Protein AF-X1N3Q1-F1 (afdb_monomer_lite)

Radius of gyration: 23.51 Å; chains: 1; bounding box: 47×59×56 Å

Organism: NCBI:txid412755

Structure (mmCIF, N/CA/C/O backbone):
data_AF-X1N3Q1-F1
#
_entry.id   AF-X1N3Q1-F1
#
loop_
_atom_site.group_PDB
_atom_site.id
_atom_site.type_symbol
_atom_site.label_atom_id
_atom_site.label_alt_id
_atom_site.label_comp_id
_atom_site.label_asym_id
_atom_site.label_entity_id
_atom_site.label_seq_id
_atom_site.pdbx_PDB_ins_code
_atom_site.Cartn_x
_atom_site.Cartn_y
_atom_site.Cartn_z
_atom_site.occupancy
_atom_site.B_iso_or_equiv
_atom_site.auth_seq_id
_atom_site.auth_comp_id
_atom_site.auth_asym_id
_atom_site.auth_atom_id
_atom_site.pdbx_PDB_model_num
ATOM 1 N N . ASN A 1 1 ? 21.536 14.719 -20.752 1.00 56.16 1 ASN A N 1
ATOM 2 C CA . ASN A 1 1 ? 21.925 14.310 -19.387 1.00 56.16 1 ASN A CA 1
ATOM 3 C C . ASN A 1 1 ? 20.699 13.907 -18.584 1.00 56.16 1 ASN A C 1
ATOM 5 O O . ASN A 1 1 ? 19.815 14.731 -18.388 1.00 56.16 1 ASN A O 1
ATOM 9 N N . GLN A 1 2 ? 20.616 12.649 -18.142 1.00 61.97 2 GLN A N 1
ATOM 10 C CA . GLN A 1 2 ? 19.483 12.160 -17.339 1.00 61.97 2 GLN A CA 1
ATOM 11 C C . GLN A 1 2 ? 19.379 12.886 -15.986 1.00 61.97 2 GLN A C 1
ATOM 13 O O . GLN A 1 2 ? 18.279 13.218 -15.555 1.00 61.97 2 GLN A O 1
ATOM 18 N N . GLN A 1 3 ? 20.515 13.242 -15.374 1.00 68.50 3 GLN A N 1
ATOM 19 C CA . GLN A 1 3 ? 20.549 14.015 -14.127 1.00 68.50 3 GLN A CA 1
ATOM 20 C C . GLN A 1 3 ? 19.950 15.421 -14.274 1.00 68.50 3 GLN A C 1
ATOM 22 O O . GLN A 1 3 ? 19.163 15.843 -13.434 1.00 68.50 3 GLN A O 1
ATOM 27 N N . SER A 1 4 ? 20.252 16.144 -15.359 1.00 74.44 4 SER A N 1
ATOM 28 C CA . SER A 1 4 ? 19.696 17.490 -15.563 1.00 74.44 4 SER A CA 1
ATOM 29 C C . SER A 1 4 ? 18.195 17.461 -15.858 1.00 74.44 4 SER A C 1
ATOM 31 O O . SER A 1 4 ? 17.466 18.354 -15.426 1.00 74.44 4 SER A O 1
ATOM 33 N N . LEU A 1 5 ? 17.714 16.413 -16.536 1.00 74.88 5 LEU A N 1
ATOM 34 C CA . LEU A 1 5 ? 16.284 16.184 -16.723 1.00 74.88 5 LEU A CA 1
ATOM 35 C C . LEU A 1 5 ? 15.592 15.872 -15.389 1.00 74.88 5 LEU A C 1
ATOM 37 O O . LEU A 1 5 ? 14.561 16.473 -15.105 1.00 74.88 5 LEU A O 1
ATOM 41 N N . ALA A 1 6 ? 16.176 15.006 -14.557 1.00 74.69 6 ALA A N 1
ATOM 42 C CA . ALA A 1 6 ? 15.649 14.699 -13.228 1.00 74.69 6 ALA A CA 1
ATOM 43 C C . ALA A 1 6 ? 15.549 15.960 -12.355 1.00 74.69 6 ALA A C 1
ATOM 45 O O . ALA A 1 6 ? 14.486 16.240 -11.811 1.00 74.69 6 ALA A O 1
ATOM 46 N N . VAL A 1 7 ? 16.604 16.783 -12.306 1.00 83.38 7 VAL A N 1
ATOM 47 C CA . VAL A 1 7 ? 16.596 18.057 -11.564 1.00 83.38 7 VAL A CA 1
ATOM 48 C C . VAL A 1 7 ? 15.485 18.989 -12.056 1.00 83.38 7 VAL A C 1
ATOM 50 O O . VAL A 1 7 ? 14.785 19.591 -11.241 1.00 83.38 7 VAL A O 1
ATOM 53 N N . LEU A 1 8 ? 15.297 19.112 -13.374 1.00 84.94 8 LEU A N 1
ATOM 54 C CA . LEU A 1 8 ? 14.246 19.960 -13.938 1.00 84.94 8 LEU A CA 1
ATOM 55 C C . LEU A 1 8 ? 12.845 19.463 -13.556 1.00 84.94 8 LEU A C 1
ATOM 57 O O . LEU A 1 8 ? 12.017 20.263 -13.123 1.00 84.94 8 LEU A O 1
ATOM 61 N N . LEU A 1 9 ? 12.582 18.161 -13.705 1.00 84.88 9 LEU A N 1
ATOM 62 C CA . LEU A 1 9 ? 11.283 17.572 -13.367 1.00 84.88 9 LEU A CA 1
ATOM 63 C C . LEU A 1 9 ? 10.980 17.741 -11.875 1.00 84.88 9 LEU A C 1
ATOM 65 O O . LEU A 1 9 ? 9.879 18.165 -11.530 1.00 84.88 9 LEU A O 1
ATOM 69 N N . THR A 1 10 ? 11.969 17.520 -11.007 1.00 85.69 10 THR A N 1
ATOM 70 C CA . THR A 1 10 ? 11.826 17.732 -9.562 1.00 85.69 10 THR A CA 1
ATOM 71 C C . THR A 1 10 ? 11.493 19.183 -9.233 1.00 85.69 10 THR A C 1
ATOM 73 O O . THR A 1 10 ? 10.581 19.421 -8.450 1.00 85.69 10 THR A O 1
ATOM 76 N N . LYS A 1 11 ? 12.164 20.165 -9.852 1.00 86.00 11 LYS A N 1
ATOM 77 C CA . LYS A 1 11 ? 11.864 21.593 -9.628 1.00 86.00 11 LYS A CA 1
ATOM 78 C C . LYS A 1 11 ? 10.433 21.958 -10.019 1.00 86.00 11 LYS A C 1
ATOM 80 O O . LYS A 1 11 ? 9.776 22.690 -9.288 1.00 86.00 11 LYS A O 1
ATOM 85 N N . VAL A 1 12 ? 9.946 21.439 -11.147 1.00 86.75 12 VAL A N 1
ATOM 86 C CA . VAL A 1 12 ? 8.564 21.673 -11.597 1.00 86.75 12 VAL A CA 1
ATOM 87 C C . VAL A 1 12 ? 7.573 21.032 -10.629 1.00 86.75 12 VAL A C 1
ATOM 89 O O . VAL A 1 12 ? 6.638 21.686 -10.175 1.00 86.75 12 VAL A O 1
ATOM 92 N N . MET A 1 13 ? 7.806 19.773 -10.257 1.00 89.12 13 MET A N 1
ATOM 93 C CA . MET A 1 13 ? 6.935 19.047 -9.335 1.00 89.12 13 MET A CA 1
ATOM 94 C C . MET A 1 13 ? 6.969 19.620 -7.916 1.00 89.12 13 MET A C 1
ATOM 96 O O . MET A 1 13 ? 5.971 19.521 -7.212 1.00 89.12 13 MET A O 1
ATOM 100 N N . PHE A 1 14 ? 8.055 20.272 -7.498 1.00 90.81 14 PHE A N 1
ATOM 101 C CA . PHE A 1 14 ? 8.153 20.905 -6.181 1.00 90.81 14 PHE A CA 1
ATOM 102 C C . PHE A 1 14 ? 7.038 21.930 -5.945 1.00 90.81 14 PHE A C 1
ATOM 104 O O . PHE A 1 14 ? 6.493 22.011 -4.849 1.00 90.81 14 PHE A O 1
ATOM 111 N N . PHE A 1 15 ? 6.618 22.648 -6.991 1.00 90.00 15 PHE A N 1
ATOM 112 C CA . PHE A 1 15 ? 5.504 23.594 -6.906 1.00 90.00 15 PHE A CA 1
ATOM 113 C C . PHE A 1 15 ? 4.174 22.920 -6.529 1.00 90.00 15 PHE A C 1
ATOM 115 O O . PHE A 1 15 ? 3.329 23.530 -5.877 1.00 90.00 15 PHE A O 1
ATOM 122 N N . SER A 1 16 ? 3.996 21.641 -6.878 1.00 92.06 16 SER A N 1
ATOM 123 C CA . SER A 1 16 ? 2.789 20.894 -6.511 1.00 92.06 16 SER A CA 1
ATOM 124 C C . SER A 1 16 ? 2.675 20.642 -5.001 1.00 92.06 16 SER A C 1
ATOM 126 O O . SER A 1 16 ? 1.557 20.518 -4.508 1.00 92.06 16 SER A O 1
ATOM 128 N N . LEU A 1 17 ? 3.787 20.640 -4.249 1.00 92.19 17 LEU A N 1
ATOM 129 C CA . LEU A 1 17 ? 3.782 20.383 -2.801 1.00 92.19 17 LEU A CA 1
ATOM 130 C C . LEU A 1 17 ? 2.937 21.403 -2.036 1.00 92.19 17 LEU A C 1
ATOM 132 O O . LEU A 1 17 ? 2.202 21.025 -1.131 1.00 92.19 17 LEU A O 1
ATOM 136 N N . LEU A 1 18 ? 2.987 22.678 -2.435 1.00 92.50 18 LEU A N 1
ATOM 137 C CA . LEU A 1 18 ? 2.181 23.737 -1.825 1.00 92.50 18 LEU A CA 1
ATOM 138 C C . LEU A 1 18 ? 0.682 23.408 -1.909 1.00 92.50 18 LEU A C 1
ATOM 140 O O . LEU A 1 18 ? -0.021 23.389 -0.901 1.00 92.50 18 LEU A O 1
ATOM 144 N N . PHE A 1 19 ? 0.198 23.109 -3.116 1.00 93.75 19 PHE A N 1
ATOM 145 C CA . PHE A 1 19 ? -1.212 22.804 -3.361 1.00 93.75 19 PHE A CA 1
ATOM 146 C C . PHE A 1 19 ? -1.628 21.453 -2.781 1.00 93.75 19 PHE A C 1
ATOM 148 O O . PHE A 1 19 ? -2.774 21.293 -2.363 1.00 93.75 19 PHE A O 1
ATOM 155 N N . MET A 1 20 ? -0.707 20.493 -2.713 1.00 92.75 20 MET A N 1
ATOM 156 C CA . MET A 1 20 ? -0.949 19.198 -2.085 1.00 92.75 20 MET A CA 1
ATOM 157 C C . MET A 1 20 ? -1.173 19.359 -0.578 1.00 92.75 20 MET A C 1
ATOM 159 O O . MET A 1 20 ? -2.151 18.831 -0.049 1.00 92.75 20 MET A O 1
ATOM 163 N N . SER A 1 21 ? -0.345 20.168 0.090 1.00 91.25 21 SER A N 1
ATOM 164 C CA . SER A 1 21 ? -0.519 20.517 1.504 1.00 91.25 21 SER A CA 1
ATOM 165 C C . SER A 1 21 ? -1.832 21.259 1.752 1.00 91.25 21 SER A C 1
ATOM 167 O O . SER A 1 21 ? -2.588 20.887 2.647 1.00 91.25 21 SER A O 1
ATOM 169 N N . LEU A 1 22 ? -2.161 22.255 0.922 1.00 92.12 22 LEU A N 1
ATOM 170 C CA . LEU A 1 22 ? -3.437 22.973 1.025 1.00 92.12 22 LEU A CA 1
ATOM 171 C C . LEU A 1 22 ? -4.640 22.038 0.837 1.00 92.12 22 LEU A C 1
ATOM 173 O O . LEU A 1 22 ? -5.606 22.099 1.596 1.00 92.12 22 LEU A O 1
ATOM 177 N N . THR A 1 23 ? -4.569 21.130 -0.136 1.00 93.69 23 THR A N 1
ATOM 178 C CA . THR A 1 23 ? -5.612 20.122 -0.371 1.00 93.69 23 THR A CA 1
ATOM 179 C C . THR A 1 23 ? -5.766 19.187 0.823 1.00 93.69 23 THR A C 1
ATOM 181 O O . THR A 1 23 ? -6.895 18.858 1.186 1.00 93.69 23 THR A O 1
ATOM 184 N N . ALA A 1 24 ? -4.663 18.773 1.454 1.00 91.06 24 ALA A N 1
ATOM 185 C CA . ALA A 1 24 ? -4.697 17.923 2.640 1.00 91.06 24 ALA A CA 1
ATOM 186 C C . ALA A 1 24 ? -5.400 18.619 3.815 1.00 91.06 24 ALA A C 1
ATOM 188 O O . ALA A 1 24 ? -6.263 18.011 4.446 1.00 91.06 24 ALA A O 1
ATOM 189 N N . VAL A 1 25 ? -5.112 19.905 4.050 1.00 90.69 25 VAL A N 1
ATOM 190 C CA . VAL A 1 25 ? -5.782 20.708 5.090 1.00 90.69 25 VAL A CA 1
ATOM 191 C C . VAL A 1 25 ? -7.281 20.834 4.810 1.00 90.69 25 VAL A C 1
ATOM 193 O O . VAL A 1 25 ? -8.099 20.552 5.685 1.00 90.69 25 VAL A O 1
ATOM 196 N N . VAL A 1 26 ? -7.666 21.190 3.580 1.00 91.75 26 VAL A N 1
ATOM 197 C CA . VAL A 1 26 ? -9.085 21.290 3.194 1.00 91.75 26 VAL A CA 1
ATOM 198 C C . VAL A 1 26 ? -9.793 19.939 3.315 1.00 91.75 26 VAL A C 1
ATOM 200 O O . VAL A 1 26 ? -10.929 19.871 3.780 1.00 91.75 26 VAL A O 1
ATOM 203 N N . SER A 1 27 ? -9.117 18.853 2.945 1.00 91.62 27 SER A N 1
ATOM 204 C CA . SER A 1 27 ? -9.649 17.496 3.077 1.00 91.62 27 SER A CA 1
ATOM 205 C C . SER A 1 27 ? -9.854 17.110 4.540 1.00 91.62 27 SER A C 1
ATOM 207 O O . SER A 1 27 ? -10.896 16.553 4.874 1.00 91.62 27 SER A O 1
ATOM 209 N N . ALA A 1 28 ? -8.905 17.438 5.420 1.00 88.38 28 ALA A N 1
ATOM 210 C CA . ALA A 1 28 ? -9.022 17.195 6.855 1.00 88.38 28 ALA A CA 1
ATOM 211 C C . ALA A 1 28 ? -10.198 17.972 7.468 1.00 88.38 28 ALA A C 1
ATOM 213 O O . ALA A 1 28 ? -10.993 17.392 8.207 1.00 88.38 28 ALA A O 1
ATOM 214 N N . LEU A 1 29 ? -10.372 19.243 7.088 1.00 89.56 29 LEU A N 1
ATOM 215 C CA . LEU A 1 29 ? -11.524 20.054 7.494 1.00 89.56 29 LEU A CA 1
ATOM 216 C C . LEU A 1 29 ? -12.847 19.438 7.024 1.00 89.56 29 LEU A C 1
ATOM 218 O O . LEU A 1 29 ? -13.775 19.285 7.810 1.00 89.56 29 LEU A O 1
ATOM 222 N N . LEU A 1 30 ? -12.940 19.042 5.754 1.00 88.88 30 LEU A N 1
ATOM 223 C CA . LEU A 1 30 ? -14.147 18.411 5.217 1.00 88.88 30 LEU A CA 1
ATOM 224 C C . LEU A 1 30 ? -14.456 17.072 5.886 1.00 88.88 30 LEU A C 1
ATOM 226 O O . LEU A 1 30 ? -15.622 16.800 6.162 1.00 88.88 30 LEU A O 1
ATOM 230 N N . ASN A 1 31 ? -13.436 16.272 6.190 1.00 90.31 31 ASN A N 1
ATOM 231 C CA . ASN A 1 31 ? -13.598 15.027 6.937 1.00 90.31 31 ASN A CA 1
ATOM 232 C C . ASN A 1 31 ? -14.107 15.285 8.363 1.00 90.31 31 ASN A C 1
ATOM 234 O O . ASN A 1 31 ? -14.938 14.521 8.845 1.00 90.31 31 ASN A O 1
ATOM 238 N N . SER A 1 32 ? -13.679 16.377 9.009 1.00 87.31 32 SER A N 1
ATOM 239 C CA . SER A 1 32 ? -14.217 16.800 10.311 1.00 87.31 32 SER A CA 1
ATOM 240 C C . SER A 1 32 ? -15.695 17.204 10.246 1.00 87.31 32 SER A C 1
ATOM 242 O O . SER A 1 32 ? -16.385 17.111 11.255 1.00 87.31 32 SER A O 1
ATOM 244 N N . TYR A 1 33 ? -16.184 17.637 9.081 1.00 87.69 33 TYR A N 1
ATOM 245 C CA . TYR A 1 33 ? -17.605 17.897 8.817 1.00 87.69 33 TYR A CA 1
ATOM 246 C C . TYR A 1 33 ? -18.341 16.678 8.234 1.00 87.69 33 TYR A C 1
ATOM 248 O O . TYR A 1 33 ? -19.367 16.844 7.573 1.00 87.69 33 TYR A O 1
ATOM 256 N N . GLU A 1 34 ? -17.788 15.471 8.389 1.00 86.00 34 GLU A N 1
ATOM 257 C CA . GLU A 1 34 ? -18.331 14.209 7.854 1.00 86.00 34 GLU A CA 1
ATOM 258 C C . GLU A 1 34 ? -18.549 14.208 6.325 1.00 86.00 34 GLU A C 1
ATOM 260 O O . GLU A 1 34 ? -19.300 13.414 5.756 1.00 86.00 34 GLU A O 1
ATOM 265 N N . SER A 1 35 ? -17.861 15.098 5.610 1.00 88.19 35 SER A N 1
ATOM 266 C CA . SER A 1 35 ? -17.960 15.257 4.162 1.00 88.19 35 SER A CA 1
ATOM 267 C C . SER A 1 35 ? -16.823 14.520 3.456 1.00 88.19 35 SER A C 1
ATOM 269 O O . SER A 1 35 ? -15.918 15.147 2.905 1.00 88.19 35 SER A O 1
ATOM 271 N N . PHE A 1 36 ? -16.902 13.191 3.409 1.00 88.38 36 PHE A N 1
ATOM 272 C CA . PHE A 1 36 ? -15.840 12.323 2.871 1.00 88.38 36 PHE A CA 1
ATOM 273 C C . PHE A 1 36 ? -15.802 12.228 1.335 1.00 88.38 36 PHE A C 1
ATOM 275 O O . PHE A 1 36 ? -14.757 11.945 0.746 1.00 88.38 36 PHE A O 1
ATOM 282 N N . VAL A 1 37 ? -16.935 12.477 0.664 1.00 92.81 37 VAL A N 1
ATOM 283 C CA . VAL A 1 37 ? -17.062 12.295 -0.795 1.00 92.81 37 VAL A CA 1
ATOM 284 C C . VAL A 1 37 ? -16.196 13.281 -1.595 1.00 92.81 37 VAL A C 1
ATOM 286 O O . VAL A 1 37 ? -15.456 12.821 -2.467 1.00 92.81 37 VAL A O 1
ATOM 289 N N . PRO A 1 38 ? -16.208 14.606 -1.329 1.00 92.38 38 PRO A N 1
ATOM 290 C CA . PRO A 1 38 ? -15.379 15.540 -2.092 1.00 92.38 38 PRO A CA 1
ATOM 291 C C . PRO A 1 38 ? -13.865 15.286 -1.969 1.00 92.38 38 PRO A C 1
ATOM 293 O O . PRO A 1 38 ? -13.209 15.257 -3.013 1.00 92.38 38 PRO A O 1
ATOM 296 N N . PRO A 1 39 ? -13.291 15.032 -0.770 1.00 90.56 39 PRO A N 1
ATOM 297 C CA . PRO A 1 39 ? -11.899 14.604 -0.635 1.00 90.56 39 PRO A CA 1
ATOM 298 C C . PRO A 1 39 ? -11.557 13.373 -1.476 1.00 90.56 39 PRO A C 1
ATOM 300 O O . PRO A 1 39 ? -10.584 13.409 -2.229 1.00 90.56 39 PRO A O 1
ATOM 303 N N . ALA A 1 40 ? -12.382 12.322 -1.426 1.00 89.38 40 ALA A N 1
ATOM 304 C CA . ALA A 1 40 ? -12.149 11.100 -2.195 1.00 89.38 40 ALA A CA 1
ATOM 305 C C . ALA A 1 40 ? -12.197 11.347 -3.715 1.00 89.38 40 ALA A C 1
ATOM 307 O O . ALA A 1 40 ? -11.339 10.871 -4.461 1.00 89.38 40 ALA A O 1
ATOM 308 N N . PHE A 1 41 ? -13.166 12.137 -4.186 1.00 94.12 41 PHE A N 1
ATOM 309 C CA . PHE A 1 41 ? -13.306 12.444 -5.612 1.00 94.12 41 PHE A CA 1
ATOM 310 C C . PHE A 1 41 ? -12.213 13.395 -6.124 1.00 94.12 41 PHE A C 1
ATOM 312 O O . 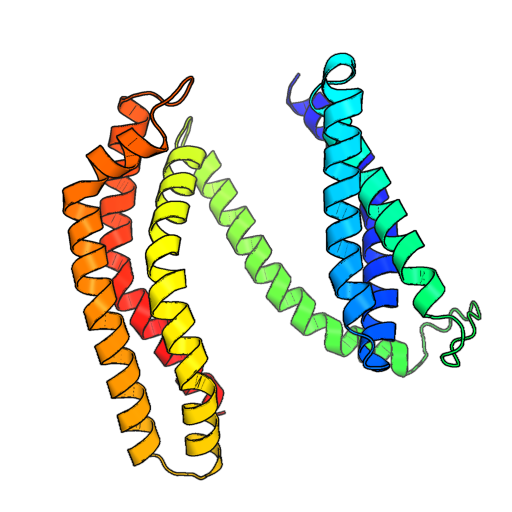PHE A 1 41 ? -11.834 13.337 -7.294 1.00 94.12 41 PHE A O 1
ATOM 319 N N . SER A 1 42 ? -11.638 14.225 -5.249 1.00 92.88 42 SER A N 1
ATOM 320 C CA . SER A 1 42 ? -10.523 15.111 -5.599 1.00 92.88 42 SER A CA 1
ATOM 321 C C . SER A 1 42 ? -9.318 14.325 -6.151 1.00 92.88 42 SER A C 1
ATOM 323 O O . SER A 1 42 ? -8.703 14.736 -7.137 1.00 92.88 42 SER A O 1
ATOM 325 N N . THR A 1 43 ? -9.032 13.135 -5.610 1.00 91.94 43 THR A N 1
ATOM 326 C CA . THR A 1 43 ? -7.968 12.250 -6.114 1.00 91.94 43 THR A CA 1
ATOM 327 C C . THR A 1 43 ? -8.264 11.740 -7.526 1.00 91.94 43 THR A C 1
ATOM 329 O O . THR A 1 43 ? -7.348 11.552 -8.328 1.00 91.94 43 THR A O 1
ATOM 332 N N . VAL A 1 44 ? -9.538 11.548 -7.876 1.00 95.44 44 VAL A N 1
ATOM 333 C CA . VAL A 1 44 ? -9.940 11.190 -9.244 1.00 95.44 44 VAL A CA 1
ATOM 334 C C . VAL A 1 44 ? -9.656 12.352 -10.193 1.00 95.44 44 VAL A C 1
ATOM 336 O O . VAL A 1 44 ? -9.036 12.142 -11.234 1.00 95.44 44 VAL A O 1
ATOM 339 N N . ILE A 1 45 ? -10.021 13.580 -9.807 1.00 95.06 45 ILE A N 1
ATOM 340 C CA . ILE A 1 45 ? -9.719 14.797 -10.579 1.00 95.06 45 ILE A CA 1
ATOM 341 C C . ILE A 1 45 ? -8.212 14.936 -10.820 1.00 95.06 45 ILE A C 1
ATOM 343 O O . ILE A 1 45 ? -7.798 15.184 -11.953 1.00 95.06 45 ILE A O 1
ATOM 347 N N . TRP A 1 46 ? -7.390 14.702 -9.792 1.00 96.56 46 TRP A N 1
ATOM 348 C CA . TRP A 1 46 ? -5.930 14.722 -9.908 1.00 96.56 46 TRP A CA 1
ATOM 349 C C . TRP A 1 46 ? -5.409 13.752 -10.978 1.00 96.56 46 TRP A C 1
ATOM 351 O O . TRP A 1 46 ? -4.636 14.143 -11.858 1.00 96.56 46 TRP A O 1
ATOM 361 N N . ASN A 1 47 ? -5.876 12.499 -10.944 1.00 96.31 47 ASN A N 1
ATOM 362 C CA . ASN A 1 47 ? -5.482 11.473 -11.911 1.00 96.31 47 ASN A CA 1
ATOM 363 C C . ASN A 1 47 ? -5.949 11.818 -13.330 1.00 96.31 47 ASN A C 1
ATOM 365 O O . ASN A 1 47 ? -5.155 11.769 -14.270 1.00 96.31 47 ASN A O 1
ATOM 369 N N . VAL A 1 48 ? -7.219 12.202 -13.488 1.00 97.06 48 VAL A N 1
ATOM 370 C CA . VAL A 1 48 ? -7.813 12.528 -14.793 1.00 97.06 48 VAL A CA 1
ATOM 371 C C . VAL A 1 48 ? -7.080 13.697 -15.443 1.00 97.06 48 VAL A C 1
ATOM 373 O O . VAL A 1 48 ? -6.672 13.593 -16.598 1.00 97.06 48 VAL A O 1
ATOM 376 N N . LEU A 1 49 ? -6.846 14.785 -14.706 1.00 96.38 49 LEU A N 1
ATOM 377 C CA . LEU A 1 49 ? -6.120 15.943 -15.227 1.00 96.38 49 LEU A CA 1
ATOM 378 C C . LEU A 1 49 ? -4.672 15.597 -15.588 1.00 96.38 49 LEU A C 1
ATOM 380 O O . LEU A 1 49 ? -4.203 15.993 -16.655 1.00 96.38 49 LEU A O 1
ATOM 384 N N . THR A 1 50 ? -3.985 14.809 -14.755 1.00 94.69 50 THR A N 1
ATOM 385 C CA . THR A 1 50 ? -2.614 14.361 -15.042 1.00 94.69 50 THR A CA 1
ATOM 386 C C . THR A 1 50 ? -2.554 13.552 -16.342 1.00 94.69 50 THR A C 1
ATOM 388 O O . THR A 1 50 ? -1.705 13.820 -17.197 1.00 94.69 50 THR A O 1
ATOM 391 N N . ILE A 1 51 ? -3.481 12.607 -16.532 1.00 94.62 51 ILE A N 1
ATOM 392 C CA . ILE A 1 51 ? -3.562 11.769 -17.738 1.00 94.62 51 ILE A CA 1
ATOM 393 C C . ILE A 1 51 ? -3.917 12.609 -18.970 1.00 94.62 51 ILE A C 1
ATOM 395 O O . ILE A 1 51 ? -3.281 12.457 -20.012 1.00 94.62 51 ILE A O 1
ATOM 399 N N . LEU A 1 52 ? -4.892 13.515 -18.865 1.00 95.75 52 LEU A N 1
ATOM 400 C CA . LEU A 1 52 ? -5.306 14.374 -19.977 1.00 95.75 52 LEU A CA 1
ATOM 401 C C . LEU A 1 52 ? -4.162 15.270 -20.459 1.00 95.75 52 LEU A C 1
ATOM 403 O O . LEU A 1 52 ? -3.897 15.338 -21.661 1.00 95.75 52 LEU A O 1
ATOM 407 N N . VAL A 1 53 ? -3.452 15.920 -19.533 1.00 94.50 53 VAL A N 1
ATOM 408 C CA . VAL A 1 53 ? -2.290 16.757 -19.867 1.00 94.50 53 VAL A CA 1
ATOM 409 C C . VAL A 1 53 ? -1.184 15.910 -20.489 1.00 94.50 53 VAL A C 1
ATOM 411 O O . VAL A 1 53 ? -0.604 16.309 -21.500 1.00 94.50 53 VAL A O 1
ATOM 414 N N . PHE A 1 54 ? -0.918 14.722 -19.944 1.00 92.44 54 PHE A N 1
ATOM 415 C CA . PHE A 1 54 ? 0.055 13.808 -20.528 1.00 92.44 54 PHE A CA 1
ATOM 416 C C . PHE A 1 54 ? -0.315 13.449 -21.972 1.00 92.44 54 PHE A C 1
ATOM 418 O O . PHE A 1 54 ? 0.468 13.718 -22.875 1.00 92.44 54 PHE A O 1
ATOM 425 N N . LEU A 1 55 ? -1.520 12.935 -22.232 1.00 93.12 55 LEU A N 1
ATOM 426 C CA . LEU A 1 55 ? -1.934 12.509 -23.577 1.00 93.12 55 LEU A CA 1
ATOM 427 C C . LEU A 1 55 ? -1.906 13.652 -24.601 1.00 93.12 55 LEU A C 1
ATOM 429 O O . LEU A 1 55 ? -1.478 13.454 -25.740 1.00 93.12 55 LEU A O 1
ATOM 433 N N . MET A 1 56 ? -2.317 14.853 -24.194 1.00 93.12 56 MET A N 1
ATOM 434 C CA . MET A 1 56 ? -2.376 16.023 -25.071 1.00 93.12 56 MET A CA 1
ATOM 435 C C . MET A 1 56 ? -0.986 16.559 -25.435 1.00 93.12 56 MET A C 1
ATOM 437 O O . MET A 1 56 ? -0.753 16.978 -26.569 1.00 93.12 56 MET A O 1
ATOM 441 N N . PHE A 1 57 ? -0.044 16.527 -24.488 1.00 91.56 57 PHE A N 1
ATOM 442 C CA . PHE A 1 57 ? 1.262 17.175 -24.632 1.00 91.56 57 PHE A CA 1
ATOM 443 C C . PHE A 1 57 ? 2.440 16.202 -24.774 1.00 91.56 57 PHE A C 1
ATOM 445 O O . PHE A 1 57 ? 3.562 16.650 -25.037 1.00 91.56 57 PHE A O 1
ATOM 452 N N . TYR A 1 58 ? 2.214 14.889 -24.673 1.00 89.62 58 TYR A N 1
ATOM 453 C CA . TYR A 1 58 ? 3.260 13.865 -24.754 1.00 89.62 58 TYR A CA 1
ATOM 454 C C . TYR A 1 58 ? 4.055 13.947 -26.058 1.00 89.62 58 TYR A C 1
ATOM 456 O O . TYR A 1 58 ? 5.283 13.959 -26.026 1.00 89.62 58 TYR A O 1
ATOM 464 N N . LYS A 1 59 ? 3.378 14.106 -27.204 1.00 85.19 59 LYS A N 1
ATOM 465 C CA . LYS A 1 59 ? 4.046 14.189 -28.517 1.00 85.19 59 LYS A CA 1
ATOM 466 C C . LYS A 1 59 ? 5.001 15.383 -28.640 1.00 85.19 59 LYS A C 1
ATOM 468 O O . LYS A 1 59 ? 5.957 15.312 -29.401 1.00 85.19 59 LYS A O 1
ATOM 473 N N . ARG A 1 60 ? 4.748 16.475 -27.907 1.00 86.62 60 ARG A N 1
ATOM 474 C CA . ARG A 1 60 ? 5.526 17.722 -27.996 1.00 86.62 60 ARG A CA 1
ATOM 475 C C . ARG A 1 60 ? 6.593 17.846 -26.911 1.00 86.62 60 ARG A C 1
ATOM 477 O O . ARG A 1 60 ? 7.662 18.388 -27.170 1.00 86.62 60 ARG A O 1
ATOM 484 N N . TYR A 1 61 ? 6.307 17.368 -25.702 1.00 82.38 61 TYR A N 1
ATOM 485 C CA . TYR A 1 61 ? 7.155 17.587 -24.525 1.00 82.38 61 TYR A CA 1
ATOM 486 C C . TYR A 1 61 ? 7.664 16.292 -23.873 1.00 82.38 61 TYR A C 1
ATOM 488 O O . TYR A 1 61 ? 8.415 16.356 -22.893 1.00 82.38 61 TYR A O 1
ATOM 496 N N . GLY A 1 62 ? 7.291 15.120 -24.396 1.00 87.44 62 GLY A N 1
ATOM 497 C CA . GLY A 1 62 ? 7.691 13.817 -23.866 1.00 87.44 62 GLY A CA 1
ATOM 498 C C . GLY A 1 62 ? 7.360 13.695 -22.382 1.00 87.44 62 GLY A C 1
ATOM 499 O O . GLY A 1 62 ? 6.295 14.113 -21.935 1.00 87.44 62 GLY A O 1
ATOM 500 N N . ILE A 1 63 ? 8.303 13.199 -21.582 1.00 84.38 63 ILE A N 1
ATOM 501 C CA . ILE A 1 63 ? 8.109 12.992 -20.139 1.00 84.38 63 ILE A CA 1
ATOM 502 C C . ILE A 1 63 ? 7.869 14.282 -19.336 1.00 84.38 63 ILE A C 1
ATOM 504 O O . ILE A 1 63 ? 7.284 14.235 -18.258 1.00 84.38 63 ILE A O 1
ATOM 508 N N . LYS A 1 64 ? 8.250 15.456 -19.862 1.00 88.38 64 LYS A N 1
ATOM 509 C CA . LYS A 1 64 ? 7.966 16.742 -19.198 1.00 88.38 64 LYS A CA 1
ATOM 510 C C . LYS A 1 64 ? 6.465 17.024 -19.124 1.00 88.38 64 LYS A C 1
ATOM 512 O O . LYS A 1 64 ? 6.025 17.667 -18.176 1.00 88.38 64 LYS A O 1
ATOM 517 N N . SER A 1 65 ? 5.683 16.510 -20.079 1.00 88.81 65 SER A N 1
ATOM 518 C CA . SER A 1 65 ? 4.217 16.613 -20.051 1.00 88.81 65 SER A CA 1
ATOM 519 C C . SER A 1 65 ? 3.617 15.962 -18.803 1.00 88.81 65 SER A C 1
ATOM 521 O O . SER A 1 65 ? 2.651 16.483 -18.259 1.00 88.81 65 SER A O 1
ATOM 523 N N . PHE A 1 66 ? 4.236 14.894 -18.290 1.00 90.00 66 PHE A N 1
ATOM 524 C CA . PHE A 1 66 ? 3.793 14.227 -17.070 1.00 90.00 66 PHE A CA 1
ATOM 525 C C . PHE A 1 66 ? 4.020 15.099 -15.830 1.00 90.00 66 PHE A C 1
ATOM 527 O O . PHE A 1 66 ? 3.103 15.288 -15.040 1.00 90.00 66 PHE A O 1
ATOM 534 N N . ALA A 1 67 ? 5.205 15.705 -15.688 1.00 90.69 67 ALA A N 1
ATOM 535 C CA . ALA A 1 67 ? 5.489 16.613 -14.571 1.00 90.69 67 ALA A CA 1
ATOM 536 C C . ALA A 1 67 ? 4.578 17.853 -14.576 1.00 90.69 67 ALA A C 1
ATOM 538 O O . ALA A 1 67 ? 4.106 18.273 -13.522 1.00 90.69 67 ALA A O 1
ATOM 539 N N . ILE A 1 68 ? 4.289 18.409 -15.757 1.00 91.88 68 ILE A N 1
ATOM 540 C CA . ILE A 1 68 ? 3.317 19.502 -15.909 1.00 91.88 68 ILE A CA 1
ATOM 541 C C . ILE A 1 68 ? 1.906 19.015 -15.547 1.00 91.88 68 ILE A C 1
ATOM 543 O O . ILE A 1 68 ? 1.176 19.715 -14.849 1.00 91.88 68 ILE A O 1
ATOM 547 N N . GLY A 1 69 ? 1.545 17.801 -1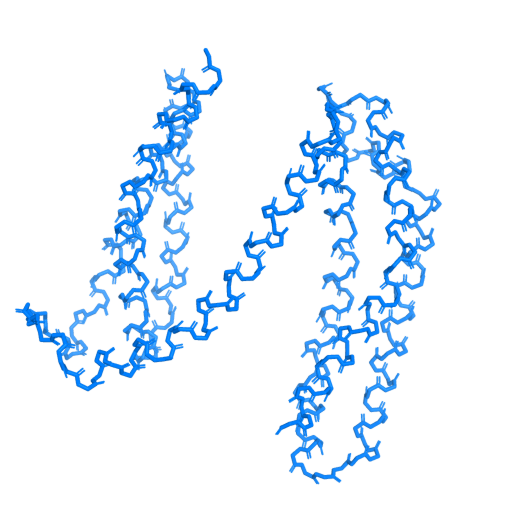5.973 1.00 94.12 69 GLY A N 1
ATOM 548 C CA . GLY A 1 69 ? 0.279 17.157 -15.636 1.00 94.12 69 GLY A CA 1
ATOM 549 C C . GLY A 1 69 ? 0.074 17.009 -14.136 1.00 94.12 69 GLY A C 1
ATOM 550 O O . GLY A 1 69 ? -1.001 17.344 -13.659 1.00 94.12 69 GLY A O 1
ATOM 551 N N . ILE A 1 70 ? 1.110 16.621 -13.388 1.00 94.62 70 ILE A N 1
ATOM 552 C CA . ILE A 1 70 ? 1.052 16.545 -11.921 1.00 94.62 70 ILE A CA 1
ATOM 553 C C . ILE A 1 70 ? 0.755 17.918 -11.318 1.00 94.62 70 ILE A C 1
ATOM 555 O O . ILE A 1 70 ? -0.131 18.033 -10.481 1.00 94.62 70 ILE A O 1
ATOM 559 N N . VAL A 1 71 ? 1.452 18.973 -11.752 1.00 95.06 71 VAL A N 1
ATOM 560 C CA . VAL A 1 71 ? 1.230 20.329 -11.221 1.00 95.06 71 VAL A CA 1
ATOM 561 C C . VAL A 1 71 ? -0.197 20.804 -11.500 1.00 95.06 71 VAL A C 1
ATOM 563 O O . VAL A 1 71 ? -0.887 21.246 -10.582 1.00 95.06 71 VAL A O 1
ATOM 566 N N . ILE A 1 72 ? -0.659 20.676 -12.746 1.00 95.69 72 ILE A N 1
ATOM 567 C CA . ILE A 1 72 ? -2.022 21.063 -13.141 1.00 95.69 72 ILE A CA 1
ATOM 568 C C . ILE A 1 72 ? -3.058 20.207 -12.409 1.00 95.69 72 ILE A C 1
ATOM 570 O O . ILE A 1 72 ? -4.059 20.736 -11.931 1.00 95.69 72 ILE A O 1
ATOM 574 N N . GLY A 1 73 ? -2.807 18.906 -12.284 1.00 96.19 73 GLY A N 1
ATOM 575 C CA . GLY A 1 73 ? -3.661 17.974 -11.564 1.00 96.19 73 GLY A CA 1
ATOM 576 C C . GLY A 1 73 ? -3.804 18.357 -10.100 1.00 96.19 73 GLY A C 1
ATOM 577 O O . GLY A 1 73 ? -4.924 18.394 -9.598 1.00 96.19 73 GLY A O 1
ATOM 578 N N . THR A 1 74 ? -2.709 18.704 -9.420 1.00 95.44 74 THR A N 1
ATOM 579 C CA . THR A 1 74 ? -2.742 19.097 -8.002 1.00 95.44 74 THR A CA 1
ATOM 580 C C . THR A 1 74 ? -3.442 20.439 -7.802 1.00 95.44 74 THR A C 1
ATOM 582 O O . THR A 1 74 ? -4.230 20.586 -6.869 1.00 95.44 74 THR A O 1
ATOM 585 N N . ILE A 1 75 ? -3.233 21.405 -8.700 1.00 96.31 75 ILE A N 1
ATOM 586 C CA . ILE A 1 75 ? -3.973 22.675 -8.670 1.00 96.31 75 ILE A CA 1
ATOM 587 C C . ILE A 1 75 ? -5.469 22.425 -8.903 1.00 96.31 75 ILE A C 1
ATOM 589 O O . ILE A 1 75 ? -6.305 22.935 -8.161 1.00 96.31 75 ILE A O 1
ATOM 593 N N . GLY A 1 76 ? -5.820 21.615 -9.903 1.00 95.56 76 GLY A N 1
ATOM 594 C CA . GLY A 1 76 ? -7.209 21.281 -10.210 1.00 95.56 76 GLY A CA 1
ATOM 595 C C . GLY A 1 76 ? -7.896 20.512 -9.082 1.00 95.56 76 GLY A C 1
ATOM 596 O O . GLY A 1 76 ? -9.048 20.798 -8.766 1.00 95.56 76 GLY A O 1
ATOM 597 N N . GLN A 1 77 ? -7.179 19.601 -8.422 1.00 96.25 77 GLN A N 1
ATOM 598 C CA . GLN A 1 77 ? -7.647 18.897 -7.229 1.00 96.25 77 GLN A CA 1
ATOM 599 C C . GLN A 1 77 ? -7.998 19.876 -6.101 1.00 96.25 77 GLN A C 1
ATOM 601 O O . GLN A 1 77 ? -9.088 19.790 -5.530 1.00 96.25 77 GLN A O 1
ATOM 606 N N . PHE A 1 78 ? -7.103 20.824 -5.810 1.00 95.38 78 PHE A N 1
ATOM 607 C CA . PHE A 1 78 ? -7.326 21.850 -4.793 1.00 95.38 78 PHE A CA 1
ATOM 608 C C . PHE A 1 78 ? -8.535 22.739 -5.128 1.00 95.38 78 PHE A C 1
ATOM 610 O O . PHE A 1 78 ? -9.411 22.967 -4.293 1.00 95.38 78 PHE A O 1
ATOM 617 N N . LEU A 1 79 ? -8.616 23.214 -6.372 1.00 95.12 79 LEU A N 1
ATOM 618 C CA . LEU A 1 79 ? -9.716 24.069 -6.822 1.00 95.12 79 LEU A CA 1
ATOM 619 C C . LEU A 1 79 ? -11.061 23.340 -6.832 1.00 95.12 79 LEU A C 1
ATOM 621 O O . LEU A 1 79 ? -12.087 23.962 -6.570 1.00 95.12 79 LEU A O 1
ATOM 625 N N . PHE A 1 80 ? -11.069 22.036 -7.108 1.00 95.38 80 PHE A N 1
ATOM 626 C CA . PHE A 1 80 ? -12.280 21.222 -7.079 1.00 95.38 80 PHE A CA 1
ATOM 627 C C . PHE A 1 80 ? -12.842 21.071 -5.663 1.00 95.38 80 PHE A C 1
ATOM 629 O O . PHE A 1 80 ? -14.056 21.120 -5.482 1.00 95.38 80 PHE A O 1
ATOM 636 N N . ILE A 1 81 ? -11.982 20.879 -4.660 1.00 93.88 81 ILE A N 1
ATOM 637 C CA . ILE A 1 81 ? -12.430 20.601 -3.291 1.00 93.88 81 ILE A CA 1
ATOM 638 C C . ILE A 1 81 ? -12.842 21.875 -2.529 1.00 93.88 81 ILE A C 1
ATOM 640 O O . ILE A 1 81 ? -13.713 21.828 -1.661 1.00 93.88 81 ILE A O 1
ATOM 644 N N . LEU A 1 82 ? -12.274 23.031 -2.888 1.00 91.62 82 LEU A N 1
ATOM 645 C CA . LEU A 1 82 ? -12.480 24.309 -2.199 1.00 91.62 82 LEU A CA 1
ATOM 646 C C . LEU A 1 82 ? -13.958 24.764 -2.084 1.00 91.62 82 LEU A C 1
ATOM 648 O O . LEU A 1 82 ? -14.357 25.199 -1.000 1.00 91.62 82 LEU A O 1
ATOM 652 N N . PRO A 1 83 ? -14.814 24.659 -3.123 1.00 90.75 83 PRO A N 1
ATOM 653 C CA . PRO A 1 83 ? -16.216 25.071 -3.048 1.00 90.75 83 PRO A CA 1
ATOM 654 C C . PRO A 1 83 ? -17.028 24.292 -2.013 1.00 90.75 83 PRO A C 1
ATOM 656 O O . PRO A 1 83 ? -17.988 24.838 -1.474 1.00 90.75 83 PRO A O 1
ATOM 659 N N . PHE A 1 84 ? -16.636 23.056 -1.692 1.00 89.44 84 PHE A N 1
ATOM 660 C CA . PHE A 1 84 ? -17.343 22.213 -0.725 1.00 89.44 84 PHE A CA 1
ATOM 661 C C . PHE A 1 84 ? -17.168 22.677 0.729 1.00 89.44 84 PHE A C 1
ATOM 663 O O . PHE A 1 84 ? -17.862 22.181 1.616 1.00 89.44 84 PHE A O 1
ATOM 670 N N . LEU A 1 85 ? -16.278 23.639 0.996 1.00 86.44 85 LEU A N 1
ATOM 671 C CA . LEU A 1 85 ? -16.203 24.313 2.296 1.00 86.44 85 LEU A CA 1
ATOM 672 C C . LEU A 1 85 ? -17.278 25.398 2.468 1.00 86.44 85 LEU A C 1
ATOM 674 O O . LEU A 1 85 ? -17.579 25.793 3.596 1.00 86.44 85 LEU A O 1
ATOM 678 N N . ARG A 1 86 ? -17.869 25.897 1.372 1.00 82.25 86 ARG A N 1
ATOM 679 C CA . ARG A 1 86 ? -18.875 26.965 1.441 1.00 82.25 86 ARG A CA 1
ATOM 680 C C . ARG A 1 86 ? -20.128 26.469 2.165 1.00 82.25 86 ARG A C 1
ATOM 682 O O . ARG A 1 86 ? -20.622 25.381 1.897 1.00 82.25 86 ARG A O 1
ATOM 689 N N . GLY A 1 87 ? -20.652 27.296 3.070 1.00 74.50 87 GLY A N 1
ATOM 690 C CA . GLY A 1 87 ? -21.886 27.011 3.812 1.00 74.50 87 GLY A CA 1
ATOM 691 C C . GLY A 1 87 ? -21.718 26.136 5.059 1.00 74.50 87 GLY A C 1
ATOM 692 O O . GLY A 1 87 ? -22.701 25.910 5.754 1.00 74.50 87 GLY A O 1
ATOM 693 N N . ARG A 1 88 ? -20.498 25.689 5.393 1.00 79.19 88 ARG A N 1
ATOM 694 C CA . ARG A 1 88 ? -20.217 24.841 6.572 1.00 79.19 88 ARG A CA 1
ATOM 695 C C . ARG A 1 88 ? -19.599 25.603 7.749 1.00 79.19 88 ARG A C 1
ATOM 697 O O . ARG A 1 88 ? -18.758 25.075 8.459 1.00 79.19 88 ARG A O 1
ATOM 704 N N . GLY A 1 89 ? -19.954 26.879 7.915 1.00 69.50 89 GLY A N 1
ATOM 705 C CA . GLY A 1 89 ? -19.452 27.728 9.009 1.00 69.50 89 GLY A CA 1
ATOM 706 C C . GLY A 1 89 ? -17.982 28.156 8.896 1.00 69.50 89 GLY A C 1
ATOM 707 O O . GLY A 1 89 ? -17.537 28.995 9.670 1.00 69.50 89 GLY A O 1
ATOM 708 N N . PHE A 1 90 ? -17.239 27.649 7.908 1.00 68.44 90 PHE A N 1
ATOM 709 C CA . PHE A 1 90 ? -15.853 28.033 7.658 1.00 68.44 90 PHE A CA 1
ATOM 710 C C . PHE A 1 90 ? -15.763 29.469 7.117 1.00 68.44 90 PHE A C 1
ATOM 712 O O . PHE A 1 90 ? -16.214 29.756 6.003 1.00 68.44 90 PHE A O 1
ATOM 719 N N . ARG A 1 91 ? -15.154 30.365 7.898 1.00 67.81 91 ARG A N 1
ATOM 720 C CA . ARG A 1 91 ? -14.696 31.685 7.450 1.00 67.81 91 ARG A CA 1
ATOM 721 C C . ARG A 1 91 ? -13.175 31.674 7.459 1.00 67.81 91 ARG A C 1
ATOM 723 O O . ARG A 1 91 ? -12.567 31.395 8.483 1.00 67.81 91 ARG A O 1
ATOM 730 N N . TYR A 1 92 ? -12.578 31.923 6.299 1.00 66.94 92 TYR A N 1
ATOM 731 C CA . TYR A 1 92 ? -11.133 32.046 6.193 1.00 66.94 92 TYR A CA 1
ATOM 732 C C . TYR A 1 92 ? -10.720 33.420 6.718 1.00 66.94 92 TYR A C 1
ATOM 734 O O . TYR A 1 92 ? -10.937 34.426 6.043 1.00 66.94 92 TYR A O 1
ATOM 742 N N . GLU A 1 93 ? -10.136 33.446 7.910 1.00 72.81 93 GLU A N 1
ATOM 743 C CA . GLU A 1 93 ? -9.425 34.604 8.442 1.00 72.81 93 GLU A CA 1
ATOM 744 C C . GLU A 1 93 ? -7.944 34.239 8.549 1.00 72.81 93 GLU A C 1
ATOM 746 O O . GLU A 1 93 ? -7.577 33.180 9.059 1.00 72.81 93 GLU A O 1
ATOM 751 N N . LEU A 1 94 ? -7.091 35.091 7.978 1.00 69.94 94 LEU A N 1
ATOM 752 C CA . LEU A 1 94 ? -5.641 34.967 8.078 1.00 69.94 94 LEU A CA 1
ATOM 753 C C . LEU A 1 94 ? -5.223 35.408 9.479 1.00 69.94 94 LEU A C 1
ATOM 755 O O . LEU A 1 94 ? -4.849 36.562 9.676 1.00 69.94 94 LEU A O 1
ATOM 759 N N . ASP A 1 95 ? -5.298 34.486 10.431 1.00 74.06 95 ASP A N 1
ATOM 760 C CA . ASP A 1 95 ? -4.726 34.661 11.759 1.00 74.06 95 ASP A CA 1
ATOM 761 C C . ASP A 1 95 ? -3.489 33.766 11.903 1.00 74.06 95 ASP A C 1
ATOM 763 O O . ASP A 1 95 ? -3.558 32.542 11.769 1.00 74.06 95 ASP A O 1
ATOM 767 N N . MET A 1 96 ? -2.328 34.391 12.094 1.00 72.69 96 MET A N 1
ATOM 768 C CA . MET A 1 96 ? -1.033 33.716 12.222 1.00 72.69 96 MET A CA 1
ATOM 769 C C . MET A 1 96 ? -0.591 33.689 13.687 1.00 72.69 96 MET A C 1
ATOM 771 O O . MET A 1 96 ? 0.502 34.147 14.022 1.00 72.69 96 MET A O 1
ATOM 775 N N . ASP A 1 97 ? -1.429 33.135 14.562 1.00 79.06 97 ASP A N 1
ATOM 776 C CA . ASP A 1 97 ? -1.063 32.889 15.955 1.00 79.06 97 ASP A CA 1
ATOM 777 C C . ASP A 1 97 ? -0.448 31.492 16.136 1.00 79.06 97 ASP A C 1
ATOM 779 O O . ASP A 1 97 ? -1.124 30.484 16.349 1.00 79.06 97 ASP A O 1
ATOM 783 N N . ILE A 1 98 ? 0.882 31.436 16.065 1.00 75.12 98 ILE A N 1
ATOM 784 C CA . ILE A 1 98 ? 1.672 30.207 16.254 1.00 75.12 98 ILE A CA 1
ATOM 785 C C . ILE A 1 98 ? 1.583 29.702 17.710 1.00 75.12 98 ILE A C 1
ATOM 787 O O . ILE A 1 98 ? 1.852 28.529 17.976 1.00 75.12 98 ILE A O 1
ATOM 791 N N . ASN A 1 99 ? 1.196 30.558 18.664 1.00 79.06 99 ASN A N 1
ATOM 792 C CA . ASN A 1 99 ? 1.079 30.186 20.074 1.00 79.06 99 ASN A CA 1
ATOM 793 C C . ASN A 1 99 ? -0.281 29.590 20.444 1.00 79.06 99 ASN A C 1
ATOM 795 O O . ASN A 1 99 ? -0.419 29.107 21.576 1.00 79.06 99 ASN A O 1
ATOM 799 N N . ASN A 1 100 ? -1.233 29.581 19.510 1.00 85.06 100 ASN A N 1
ATOM 800 C CA . ASN A 1 100 ? -2.556 29.004 19.688 1.00 85.06 100 ASN A CA 1
ATOM 801 C C . ASN A 1 100 ? -2.464 27.532 20.135 1.00 85.06 100 ASN A C 1
ATOM 803 O O . ASN A 1 100 ? -1.710 26.735 19.567 1.00 85.06 100 ASN A O 1
ATOM 807 N N . GLU A 1 101 ? -3.239 27.164 21.157 1.00 85.19 101 GLU A N 1
ATOM 808 C CA . GLU A 1 101 ? -3.261 25.803 21.712 1.00 85.19 101 GLU A CA 1
ATOM 809 C C . GLU A 1 101 ? -3.613 24.752 20.651 1.00 85.19 101 GLU A C 1
ATOM 811 O O . GLU A 1 101 ? -2.954 23.717 20.579 1.00 85.19 101 GLU A O 1
ATOM 816 N N . GLY A 1 102 ? -4.532 25.058 19.730 1.00 82.44 102 GLY A N 1
ATOM 817 C CA . GLY A 1 102 ? -4.893 24.154 18.637 1.00 82.44 102 GLY A CA 1
ATOM 818 C C . GLY A 1 102 ? -3.745 23.891 17.655 1.00 82.44 102 GLY A C 1
ATOM 819 O O . GLY A 1 102 ? -3.593 22.771 17.169 1.00 82.44 102 GLY A O 1
ATOM 820 N N . VAL A 1 103 ? -2.885 24.884 17.390 1.00 84.56 103 VAL A N 1
ATOM 821 C CA . VAL A 1 103 ? -1.681 24.690 16.555 1.00 84.56 103 VAL A CA 1
ATOM 822 C C . VAL A 1 103 ? -0.686 23.779 17.271 1.00 84.56 103 VAL A C 1
ATOM 824 O O . VAL A 1 103 ? -0.110 22.884 16.644 1.00 84.56 103 VAL A O 1
ATOM 827 N N . LYS A 1 104 ? -0.515 23.962 18.587 1.00 85.94 104 LYS A N 1
ATOM 828 C CA . LYS A 1 104 ? 0.356 23.114 19.413 1.00 85.94 104 LYS A CA 1
ATOM 829 C C . LYS A 1 104 ? -0.138 21.673 19.453 1.00 85.94 104 LYS A C 1
ATOM 831 O O . LYS A 1 104 ? 0.671 20.772 19.245 1.00 85.94 104 LYS A O 1
ATOM 836 N N . ASP A 1 105 ? -1.437 21.456 19.631 1.00 85.75 105 ASP A N 1
ATOM 837 C CA . ASP A 1 105 ? -2.035 20.119 19.638 1.00 85.75 105 ASP A CA 1
ATOM 838 C C . ASP A 1 105 ? -1.850 19.414 18.292 1.00 85.75 105 ASP A C 1
ATOM 840 O O . ASP A 1 105 ? -1.409 18.261 18.239 1.00 85.75 105 ASP A O 1
ATOM 844 N N . VAL A 1 106 ? -2.097 20.121 17.182 1.00 86.25 106 VAL A N 1
ATOM 845 C CA . VAL A 1 106 ? -1.865 19.583 15.834 1.00 86.25 106 VAL A CA 1
ATOM 846 C C . VAL A 1 106 ? -0.391 19.237 15.629 1.00 86.25 106 VAL A C 1
ATOM 848 O O . VAL A 1 106 ? -0.098 18.170 15.089 1.00 86.25 106 VAL A O 1
ATOM 851 N N . MET A 1 107 ? 0.549 20.080 16.067 1.00 85.75 107 MET A N 1
ATOM 852 C CA . MET A 1 107 ? 1.983 19.781 15.965 1.00 85.75 107 MET A CA 1
ATOM 853 C C . MET A 1 107 ? 2.389 18.576 16.822 1.00 85.75 107 MET A C 1
ATOM 855 O O . MET A 1 107 ? 3.109 17.699 16.333 1.00 85.75 107 MET A O 1
ATOM 859 N N . LEU A 1 108 ? 1.902 18.502 18.063 1.00 90.12 108 LEU A N 1
ATOM 860 C CA . LEU A 1 108 ? 2.191 17.412 18.996 1.00 90.12 108 LEU A CA 1
ATOM 861 C C . LEU A 1 108 ? 1.695 16.067 18.450 1.00 90.12 108 LEU A C 1
ATOM 863 O O . LEU A 1 108 ? 2.418 15.075 18.516 1.00 90.12 108 LEU A O 1
ATOM 867 N N . LEU A 1 109 ? 0.494 16.041 17.862 1.00 85.12 109 LEU A N 1
ATOM 868 C CA . LEU A 1 109 ? -0.090 14.852 17.234 1.00 85.12 109 LEU A CA 1
ATOM 869 C C . LEU A 1 109 ? 0.552 14.522 15.882 1.00 85.12 109 LEU A C 1
ATOM 871 O O . LEU A 1 109 ? 0.693 13.349 15.531 1.00 85.12 109 LEU A O 1
ATOM 875 N N . SER A 1 110 ? 0.980 15.533 15.125 1.00 88.00 110 SER A N 1
ATOM 876 C CA . SER A 1 110 ? 1.648 15.329 13.836 1.00 88.00 110 SER A CA 1
ATOM 877 C C . SER A 1 110 ? 3.032 14.712 14.005 1.00 88.00 110 SER A C 1
ATOM 879 O O . SER A 1 110 ? 3.437 13.910 13.168 1.00 88.00 110 SER A O 1
ATOM 881 N N . PHE A 1 111 ? 3.754 15.029 15.083 1.00 89.19 111 PHE A N 1
ATOM 882 C CA . PHE A 1 111 ? 5.104 14.517 15.328 1.00 89.19 111 PHE A CA 1
ATOM 883 C C . PHE A 1 111 ? 5.217 12.975 15.289 1.00 89.19 111 PHE A C 1
ATOM 885 O O . PHE A 1 111 ? 5.999 12.468 14.477 1.00 89.19 111 PHE A O 1
ATOM 892 N N . PRO A 1 112 ? 4.440 12.188 16.065 1.00 86.19 112 PRO A N 1
ATOM 893 C CA . PRO A 1 112 ? 4.497 10.727 15.998 1.00 86.19 112 PRO A CA 1
ATOM 894 C C . PRO A 1 112 ? 4.037 10.176 14.640 1.00 86.19 112 PRO A C 1
ATOM 896 O O . PRO A 1 112 ? 4.591 9.182 14.166 1.00 86.19 112 PRO A O 1
ATOM 899 N N . VAL A 1 113 ? 3.075 10.827 13.976 1.00 84.19 113 VAL A N 1
ATOM 900 C CA . VAL A 1 113 ? 2.613 10.427 12.635 1.00 84.19 113 VAL A CA 1
ATOM 901 C C . VAL A 1 113 ? 3.721 10.628 11.600 1.00 84.19 113 VAL A C 1
ATOM 903 O O . VAL A 1 113 ? 4.002 9.723 10.816 1.00 84.19 113 VAL A O 1
ATOM 906 N N . ILE A 1 114 ? 4.402 11.775 11.630 1.00 88.31 114 ILE A N 1
ATOM 907 C CA . ILE A 1 114 ? 5.526 12.092 10.743 1.00 88.31 114 ILE A CA 1
ATOM 908 C C . ILE A 1 114 ? 6.696 11.142 10.997 1.00 88.31 114 ILE A C 1
ATOM 910 O O . ILE A 1 114 ? 7.287 10.663 10.034 1.00 88.31 114 ILE A O 1
ATOM 914 N N . LEU A 1 115 ? 7.018 10.820 12.254 1.00 87.56 115 LEU A N 1
ATOM 915 C CA . LEU A 1 115 ? 8.058 9.833 12.569 1.00 87.56 115 LEU A CA 1
ATOM 916 C C . LEU A 1 115 ? 7.711 8.442 12.029 1.00 87.56 115 LEU A C 1
ATOM 918 O O . LEU A 1 115 ? 8.563 7.781 11.433 1.00 87.56 115 LEU A O 1
ATOM 922 N N . SER A 1 116 ? 6.456 8.016 12.191 1.00 80.56 116 SER A N 1
ATOM 923 C CA . SER A 1 116 ? 5.967 6.743 11.660 1.00 80.56 116 SER A CA 1
ATOM 924 C C . SER A 1 116 ? 6.085 6.691 10.131 1.00 80.56 116 SER A C 1
ATOM 926 O O . SER A 1 116 ? 6.733 5.793 9.588 1.00 80.56 116 SER A O 1
ATOM 928 N N . LEU A 1 117 ? 5.568 7.702 9.426 1.00 81.50 117 LEU A N 1
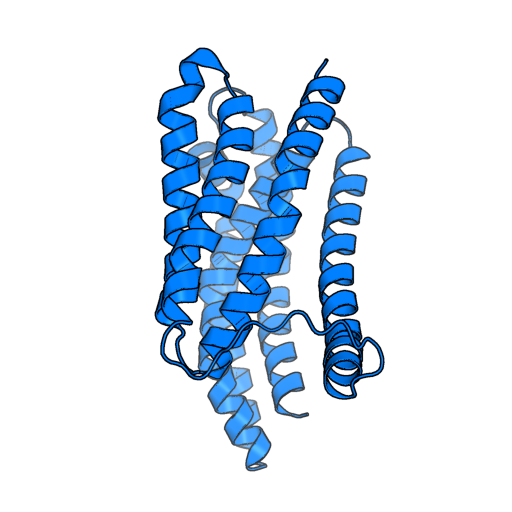ATOM 929 C CA . LEU A 1 117 ? 5.658 7.796 7.963 1.00 81.50 117 LEU A CA 1
ATOM 930 C C . LEU A 1 117 ? 7.109 7.940 7.478 1.00 81.50 117 LEU A C 1
ATOM 932 O O . LEU A 1 117 ? 7.512 7.308 6.503 1.00 81.50 117 LEU A O 1
ATOM 936 N N . GLY A 1 118 ? 7.916 8.721 8.194 1.00 85.38 118 GLY A N 1
ATOM 937 C CA . GLY A 1 118 ? 9.335 8.913 7.924 1.00 85.38 118 GLY A CA 1
ATOM 938 C C . GLY A 1 118 ? 10.116 7.607 8.020 1.00 85.38 118 GLY A C 1
ATOM 939 O O . GLY A 1 118 ? 10.948 7.342 7.159 1.00 85.38 118 GLY A O 1
ATOM 940 N N . SER A 1 119 ? 9.806 6.747 8.995 1.00 81.62 119 SER A N 1
ATOM 941 C CA . SER A 1 119 ? 10.438 5.427 9.112 1.00 81.62 119 SER A CA 1
ATOM 942 C C . SER A 1 119 ? 10.163 4.531 7.896 1.00 81.62 119 SER A C 1
ATOM 944 O O . SER A 1 119 ? 11.080 3.879 7.391 1.00 81.62 119 SER A O 1
ATOM 946 N N . ALA A 1 120 ? 8.939 4.565 7.355 1.00 77.38 120 ALA A N 1
ATOM 947 C CA . ALA A 1 120 ? 8.585 3.846 6.132 1.00 77.38 120 ALA A CA 1
ATOM 948 C C . ALA A 1 120 ? 9.322 4.419 4.910 1.00 77.38 120 ALA A C 1
ATOM 950 O O . ALA A 1 120 ? 9.877 3.670 4.106 1.00 77.38 120 ALA A O 1
ATOM 951 N N . GLN A 1 121 ? 9.417 5.747 4.803 1.00 80.81 121 GLN A N 1
ATOM 952 C CA . GLN A 1 121 ? 10.175 6.387 3.727 1.00 80.81 121 GLN A CA 1
ATOM 953 C C . GLN A 1 121 ? 11.681 6.123 3.820 1.00 80.81 121 GLN A C 1
ATOM 955 O O . GLN A 1 121 ? 12.330 5.943 2.790 1.00 80.81 121 GLN A O 1
ATOM 960 N N . LEU A 1 122 ? 12.237 6.053 5.031 1.00 82.62 122 LEU A N 1
ATOM 961 C CA . LEU A 1 122 ? 13.623 5.647 5.249 1.00 82.62 122 LEU A CA 1
ATOM 962 C C . LEU A 1 122 ? 13.843 4.203 4.807 1.00 82.62 122 LEU A C 1
ATOM 964 O O . LEU A 1 122 ? 14.837 3.943 4.139 1.00 82.62 122 LEU A O 1
ATOM 968 N N . ASN A 1 123 ? 12.914 3.289 5.101 1.00 77.75 123 ASN A N 1
ATOM 969 C CA . ASN A 1 123 ? 12.982 1.914 4.608 1.00 77.75 123 ASN A CA 1
ATOM 970 C C . ASN A 1 123 ? 13.044 1.879 3.070 1.00 77.75 123 ASN A C 1
ATOM 972 O O . ASN A 1 123 ? 13.936 1.249 2.508 1.00 77.75 123 ASN A O 1
ATOM 976 N N . ASP A 1 124 ? 12.192 2.646 2.385 1.00 72.69 124 ASP A N 1
ATOM 977 C CA . ASP A 1 124 ? 12.220 2.753 0.921 1.00 72.69 124 ASP A CA 1
ATOM 978 C C . ASP A 1 124 ? 13.530 3.339 0.383 1.00 72.69 124 ASP A C 1
ATOM 980 O O . ASP A 1 124 ? 14.039 2.887 -0.645 1.00 72.69 124 ASP A O 1
ATOM 984 N N . VAL A 1 125 ? 14.069 4.372 1.037 1.00 78.38 125 VAL A N 1
ATOM 985 C CA . VAL A 1 125 ? 15.352 4.976 0.650 1.00 78.38 125 VAL A CA 1
ATOM 986 C C . VAL A 1 125 ? 16.479 3.971 0.842 1.00 78.38 125 VAL A C 1
ATOM 988 O O . VAL A 1 125 ? 17.277 3.791 -0.071 1.00 78.38 125 VAL A O 1
ATOM 991 N N . ILE A 1 126 ? 16.511 3.275 1.975 1.00 76.12 126 ILE A N 1
ATOM 992 C CA . ILE A 1 126 ? 17.489 2.227 2.267 1.00 76.12 126 ILE A CA 1
ATOM 993 C C . ILE A 1 126 ? 17.392 1.116 1.217 1.00 76.12 126 ILE A C 1
ATOM 995 O O . ILE A 1 126 ? 18.405 0.776 0.613 1.00 76.12 126 ILE A O 1
ATOM 999 N N . ASN A 1 127 ? 16.190 0.626 0.903 1.00 65.38 127 ASN A N 1
ATOM 1000 C CA . ASN A 1 127 ? 15.979 -0.381 -0.140 1.00 65.38 127 ASN A CA 1
ATOM 1001 C C . ASN A 1 127 ? 16.474 0.098 -1.509 1.00 65.38 127 ASN A C 1
ATOM 1003 O O . ASN A 1 127 ? 17.109 -0.662 -2.235 1.00 65.38 127 ASN A O 1
ATOM 1007 N N . LYS A 1 128 ? 16.225 1.366 -1.863 1.00 66.31 128 LYS A N 1
ATOM 1008 C CA . LYS A 1 128 ? 16.737 1.962 -3.106 1.00 66.31 128 LYS A CA 1
ATOM 1009 C C . LYS A 1 128 ? 18.256 2.087 -3.099 1.00 66.31 128 LYS A C 1
ATOM 1011 O O . LYS A 1 128 ? 18.863 1.842 -4.131 1.00 66.31 128 LYS A O 1
ATOM 1016 N N . LEU A 1 129 ? 18.864 2.462 -1.974 1.00 71.31 129 LEU A N 1
ATOM 1017 C CA . LEU A 1 129 ? 20.317 2.565 -1.836 1.00 71.31 129 LEU A CA 1
ATOM 1018 C C . LEU A 1 129 ? 20.976 1.191 -1.948 1.00 71.31 129 LEU A C 1
ATOM 1020 O O . LEU A 1 129 ? 21.895 1.046 -2.747 1.00 71.31 129 LEU A O 1
ATOM 1024 N N . PHE A 1 130 ? 20.452 0.173 -1.260 1.00 64.38 130 PHE A N 1
ATOM 1025 C CA . PHE A 1 130 ? 20.884 -1.214 -1.447 1.00 64.38 130 PHE A CA 1
ATOM 1026 C C . PHE A 1 130 ? 20.744 -1.638 -2.907 1.00 64.38 130 PHE A C 1
ATOM 1028 O O . PHE A 1 130 ? 21.691 -2.152 -3.489 1.00 64.38 130 PHE A O 1
ATOM 1035 N N . ALA A 1 131 ? 19.610 -1.343 -3.538 1.00 58.19 131 ALA A N 1
ATOM 1036 C CA . ALA A 1 131 ? 19.383 -1.699 -4.931 1.00 58.19 131 ALA A CA 1
ATOM 1037 C C . ALA A 1 131 ? 20.237 -0.889 -5.934 1.00 58.19 131 ALA A C 1
ATOM 1039 O O . ALA A 1 131 ? 20.412 -1.332 -7.062 1.00 58.19 131 ALA A O 1
ATOM 1040 N N . LEU A 1 132 ? 20.768 0.282 -5.560 1.00 61.97 132 LEU A N 1
ATOM 1041 C CA . LEU A 1 132 ? 21.739 1.049 -6.357 1.00 61.97 132 LEU A CA 1
ATOM 1042 C C . LEU A 1 132 ? 23.173 0.540 -6.164 1.00 61.97 132 LEU A C 1
ATOM 1044 O O . LEU A 1 132 ? 23.974 0.618 -7.094 1.00 61.97 132 LEU A O 1
ATOM 1048 N N . SER A 1 133 ? 23.499 0.042 -4.969 1.00 62.50 133 SER A N 1
ATOM 1049 C CA . SER A 1 133 ? 24.795 -0.574 -4.669 1.00 62.50 133 SER A CA 1
ATOM 1050 C C . SER A 1 133 ? 24.986 -1.903 -5.393 1.00 62.50 133 SER A C 1
ATOM 1052 O O . SER A 1 133 ? 26.125 -2.265 -5.686 1.00 62.50 133 SER A O 1
ATOM 1054 N N . ILE A 1 134 ? 23.898 -2.602 -5.725 1.00 59.03 134 ILE A N 1
ATOM 1055 C CA . ILE A 1 134 ? 23.957 -3.792 -6.567 1.00 59.03 134 ILE A CA 1
ATOM 1056 C C . ILE A 1 134 ? 23.696 -3.367 -8.019 1.00 59.03 134 ILE A C 1
ATOM 1058 O O . ILE A 1 134 ? 22.636 -2.871 -8.392 1.00 59.03 134 ILE A O 1
ATOM 1062 N N . SER A 1 135 ? 24.753 -3.404 -8.821 1.00 45.97 135 SER A N 1
ATOM 1063 C CA . SER A 1 135 ? 24.851 -2.697 -10.098 1.00 45.97 135 SER A CA 1
ATOM 1064 C C . SER A 1 135 ? 23.879 -3.239 -11.158 1.00 45.97 135 SER A C 1
ATOM 1066 O O . SER A 1 135 ? 23.814 -4.437 -11.375 1.00 45.97 135 SER A O 1
ATOM 1068 N N . GLY A 1 136 ? 23.198 -2.345 -11.889 1.00 50.03 136 GLY A N 1
ATOM 1069 C CA . GLY A 1 136 ? 22.691 -2.598 -13.250 1.00 50.03 136 GLY A CA 1
ATOM 1070 C C . GLY A 1 136 ? 21.620 -3.689 -13.415 1.00 50.03 136 GLY A C 1
ATOM 1071 O O . GLY A 1 136 ? 21.922 -4.812 -13.785 1.00 50.03 136 GLY A O 1
ATOM 1072 N N . GLY A 1 137 ? 20.340 -3.329 -13.255 1.00 50.19 137 GLY A N 1
ATOM 1073 C CA . GLY A 1 137 ? 19.187 -4.182 -13.612 1.00 50.19 137 GLY A CA 1
ATOM 1074 C C . GLY A 1 137 ? 18.456 -4.810 -12.422 1.00 50.19 137 GLY A C 1
ATOM 1075 O O . GLY A 1 137 ? 17.268 -5.133 -12.518 1.00 50.19 137 GLY A O 1
ATOM 1076 N N . GLU A 1 138 ? 19.106 -4.877 -11.263 1.00 53.59 138 GLU A N 1
ATOM 1077 C CA . GLU A 1 138 ? 18.563 -5.546 -10.077 1.00 53.59 138 GLU A CA 1
ATOM 1078 C C . GLU A 1 138 ? 17.398 -4.812 -9.400 1.00 53.59 138 GLU A C 1
ATOM 1080 O O . GLU A 1 138 ? 16.495 -5.451 -8.861 1.00 53.59 138 GLU A O 1
ATOM 1085 N N . THR A 1 139 ? 17.324 -3.479 -9.506 1.00 63.88 139 THR A N 1
ATOM 1086 C CA . THR A 1 139 ? 16.179 -2.704 -8.984 1.00 63.88 139 THR A CA 1
ATOM 1087 C C . THR A 1 139 ? 14.859 -3.125 -9.630 1.00 63.88 139 THR A C 1
ATOM 1089 O O . THR A 1 139 ? 13.831 -3.197 -8.958 1.00 63.88 139 THR A O 1
ATOM 1092 N N . THR A 1 140 ? 14.873 -3.414 -10.934 1.00 74.38 140 THR A N 1
ATOM 1093 C CA . THR A 1 140 ? 13.676 -3.803 -11.691 1.00 74.38 140 THR A CA 1
ATOM 1094 C C . THR A 1 140 ? 13.316 -5.261 -11.418 1.00 74.38 140 THR A C 1
ATOM 1096 O O . THR A 1 140 ? 12.147 -5.559 -11.176 1.00 74.38 140 THR A O 1
ATOM 1099 N N . ILE A 1 141 ? 14.326 -6.135 -11.346 1.00 84.44 141 ILE A N 1
ATOM 1100 C CA . ILE A 1 141 ? 14.192 -7.545 -10.953 1.00 84.44 141 ILE A CA 1
ATOM 1101 C C . ILE A 1 141 ? 13.532 -7.663 -9.571 1.00 84.44 141 ILE A C 1
ATOM 1103 O O . ILE A 1 141 ? 12.498 -8.322 -9.421 1.00 84.44 141 ILE A O 1
ATOM 1107 N N . LEU A 1 142 ? 14.073 -6.975 -8.562 1.00 82.56 142 LEU A N 1
ATOM 1108 C CA . LEU A 1 142 ? 13.536 -7.010 -7.202 1.00 82.56 142 LEU A CA 1
ATOM 1109 C C . LEU A 1 142 ? 12.140 -6.386 -7.135 1.00 82.56 142 LEU A C 1
ATOM 1111 O O . LEU A 1 142 ? 11.243 -6.950 -6.511 1.00 82.56 142 LEU A O 1
ATOM 1115 N N . LYS A 1 143 ? 11.918 -5.257 -7.820 1.00 83.00 143 LYS A N 1
ATOM 1116 C CA . LYS A 1 143 ? 10.605 -4.601 -7.874 1.00 83.00 143 LYS A CA 1
ATOM 1117 C C . LYS A 1 143 ? 9.529 -5.520 -8.454 1.00 83.00 143 LYS A C 1
ATOM 1119 O O . LYS A 1 143 ? 8.440 -5.605 -7.885 1.00 83.00 143 LYS A O 1
ATOM 1124 N N . TYR A 1 144 ? 9.801 -6.197 -9.567 1.00 87.06 144 TYR A N 1
ATOM 1125 C CA . TYR A 1 144 ? 8.847 -7.127 -10.176 1.00 87.06 144 TYR A CA 1
ATOM 1126 C C . TYR A 1 144 ? 8.624 -8.371 -9.320 1.00 87.06 144 TYR A C 1
ATOM 1128 O O . TYR A 1 144 ? 7.475 -8.780 -9.144 1.00 87.06 144 TYR A O 1
ATOM 1136 N N . SER A 1 145 ? 9.682 -8.893 -8.700 1.00 90.06 145 SER A N 1
ATOM 1137 C CA . SER A 1 145 ? 9.577 -9.999 -7.744 1.00 90.06 145 SER A CA 1
ATOM 1138 C C . SER A 1 145 ? 8.688 -9.626 -6.551 1.00 90.06 145 SER A C 1
ATOM 1140 O O . SER A 1 145 ? 7.750 -10.350 -6.227 1.00 90.06 145 SER A O 1
ATOM 1142 N N . LEU A 1 146 ? 8.905 -8.455 -5.944 1.00 88.69 146 LEU A N 1
ATOM 1143 C CA . LEU A 1 146 ? 8.082 -7.953 -4.840 1.00 88.69 146 LEU A CA 1
ATOM 1144 C C . LEU A 1 146 ? 6.637 -7.688 -5.269 1.00 88.69 146 LEU A C 1
ATOM 1146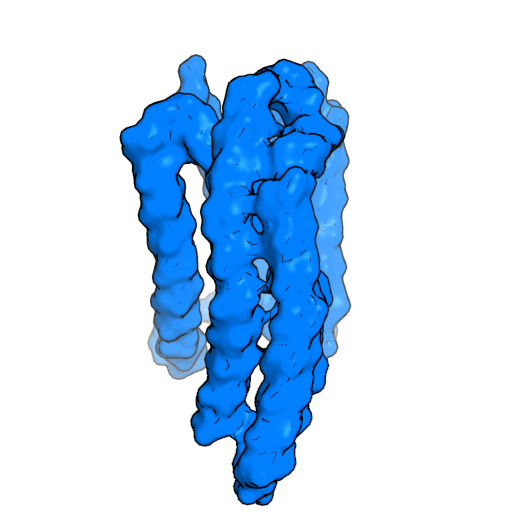 O O . LEU A 1 146 ? 5.713 -8.003 -4.527 1.00 88.69 146 LEU A O 1
ATOM 1150 N N . THR A 1 147 ? 6.423 -7.158 -6.476 1.00 89.06 147 THR A N 1
ATOM 1151 C CA . THR A 1 147 ? 5.071 -6.934 -7.016 1.00 89.06 147 THR A CA 1
ATOM 1152 C C . THR A 1 147 ? 4.291 -8.246 -7.093 1.00 89.06 147 THR A C 1
ATOM 1154 O O . THR A 1 147 ? 3.148 -8.309 -6.641 1.00 89.06 147 THR A O 1
ATOM 1157 N N . MET A 1 148 ? 4.914 -9.309 -7.612 1.00 91.38 148 MET A N 1
ATOM 1158 C CA . MET A 1 148 ? 4.296 -10.636 -7.650 1.00 91.38 148 MET A CA 1
ATOM 1159 C C . MET A 1 148 ? 4.116 -11.232 -6.253 1.00 91.38 148 MET A C 1
ATOM 1161 O O . MET A 1 148 ? 3.094 -11.855 -5.990 1.00 91.38 148 MET A O 1
ATOM 1165 N N . TRP A 1 149 ? 5.065 -11.016 -5.344 1.00 94.00 149 TRP A N 1
ATOM 1166 C CA . TRP A 1 149 ? 4.971 -11.484 -3.961 1.00 94.00 149 TRP A CA 1
ATOM 1167 C C . TRP A 1 149 ? 3.807 -10.834 -3.195 1.00 94.00 149 TRP A C 1
ATOM 1169 O O . TRP A 1 149 ? 3.086 -11.514 -2.466 1.00 94.00 149 TRP A O 1
ATOM 1179 N N . PHE A 1 150 ? 3.554 -9.538 -3.404 1.00 91.88 150 PHE A N 1
ATOM 1180 C CA . PHE A 1 150 ? 2.434 -8.839 -2.770 1.00 91.88 150 PHE A CA 1
ATOM 1181 C C . PHE A 1 150 ? 1.063 -9.309 -3.265 1.00 91.88 150 PHE A C 1
ATOM 1183 O O . PHE A 1 150 ? 0.078 -9.115 -2.557 1.00 91.88 150 PHE A O 1
ATOM 1190 N N . PHE A 1 151 ? 0.975 -9.937 -4.439 1.00 93.38 151 PHE A N 1
ATOM 1191 C CA . PHE A 1 151 ? -0.293 -10.400 -5.003 1.00 93.38 151 PHE A CA 1
ATOM 1192 C C . PHE A 1 151 ? -1.025 -11.410 -4.090 1.00 93.38 151 PHE A C 1
ATOM 1194 O O . PHE A 1 151 ? -2.120 -11.089 -3.617 1.00 93.38 151 PHE A O 1
ATOM 1201 N N . PRO A 1 152 ? -0.453 -12.583 -3.744 1.00 93.44 152 PRO A N 1
ATOM 1202 C CA . PRO A 1 152 ? -1.092 -13.516 -2.815 1.00 93.44 152 PRO A CA 1
ATOM 1203 C C . PRO A 1 152 ? -1.220 -12.940 -1.397 1.00 93.44 152 PRO A C 1
ATOM 1205 O O . PRO A 1 152 ? -2.208 -13.209 -0.714 1.00 93.44 152 PRO A O 1
ATOM 1208 N N . VAL A 1 153 ? -0.266 -12.117 -0.946 1.00 92.56 153 VAL A N 1
ATOM 1209 C CA . VAL A 1 153 ? -0.330 -11.472 0.377 1.00 92.56 153 VAL A CA 1
ATOM 1210 C C . VAL A 1 153 ? -1.544 -10.551 0.479 1.00 92.56 153 VAL A C 1
ATOM 1212 O O . VAL A 1 153 ? -2.306 -10.640 1.441 1.00 92.56 153 VAL A O 1
ATOM 1215 N N . GLY A 1 154 ? -1.747 -9.684 -0.510 1.00 88.81 154 GLY A N 1
ATOM 1216 C CA . GLY A 1 154 ? -2.861 -8.742 -0.541 1.00 88.81 154 GLY A CA 1
ATOM 1217 C C . GLY A 1 154 ? -4.210 -9.449 -0.640 1.00 88.81 154 GLY A C 1
ATOM 1218 O O . GLY A 1 154 ? -5.132 -9.129 0.109 1.00 88.81 154 GLY A O 1
ATOM 1219 N N . ILE A 1 155 ? -4.312 -10.449 -1.518 1.00 94.06 155 ILE A N 1
ATOM 1220 C CA . ILE A 1 155 ? -5.573 -11.159 -1.761 1.00 94.06 155 ILE A CA 1
ATOM 1221 C C . ILE A 1 155 ? -5.955 -12.057 -0.583 1.00 94.06 155 ILE A C 1
ATOM 1223 O O . ILE A 1 155 ? -7.126 -12.105 -0.220 1.00 94.06 155 ILE A O 1
ATOM 1227 N N . PHE A 1 156 ? -4.997 -12.760 0.027 1.00 94.44 156 PHE A N 1
ATOM 1228 C CA . PHE A 1 156 ? -5.301 -13.749 1.063 1.00 94.44 156 PHE A CA 1
ATOM 1229 C C . PHE A 1 156 ? -5.010 -13.233 2.469 1.00 94.44 156 PHE A C 1
ATOM 1231 O O . PHE A 1 156 ? -5.917 -13.157 3.298 1.00 94.44 156 PHE A O 1
ATOM 1238 N N . ALA A 1 157 ? -3.763 -12.853 2.755 1.00 93.44 157 ALA A N 1
ATOM 1239 C CA . ALA A 1 157 ? -3.357 -12.489 4.111 1.00 93.44 157 ALA A CA 1
ATOM 1240 C C . ALA A 1 157 ? -4.034 -11.198 4.582 1.00 93.44 157 ALA A C 1
ATOM 1242 O O . ALA A 1 157 ? -4.635 -11.170 5.657 1.00 93.44 157 ALA A O 1
ATOM 1243 N N . VAL A 1 158 ? -3.973 -10.133 3.776 1.00 92.31 158 VAL A N 1
ATOM 1244 C CA . VAL A 1 158 ? -4.550 -8.827 4.129 1.00 92.31 158 VAL A CA 1
ATOM 1245 C C . VAL A 1 158 ? -6.073 -8.899 4.195 1.00 92.31 158 VAL A C 1
ATOM 1247 O O . VAL A 1 158 ? -6.654 -8.362 5.142 1.00 92.31 158 VAL A O 1
ATOM 1250 N N . ALA A 1 159 ? -6.721 -9.591 3.254 1.00 92.25 159 ALA A N 1
ATOM 1251 C CA . ALA A 1 159 ? -8.172 -9.761 3.256 1.00 92.25 159 ALA A CA 1
ATOM 1252 C C . ALA A 1 159 ? -8.659 -10.504 4.509 1.00 92.25 159 ALA A C 1
ATOM 1254 O O . ALA A 1 159 ? -9.497 -9.979 5.245 1.00 92.25 159 ALA A O 1
ATOM 1255 N N . ILE A 1 160 ? -8.083 -11.675 4.811 1.00 94.00 160 ILE A N 1
ATOM 1256 C CA . ILE A 1 160 ? -8.461 -12.458 5.996 1.00 94.00 160 ILE A CA 1
ATOM 1257 C C . ILE A 1 160 ? -8.181 -11.662 7.270 1.00 94.00 160 ILE A C 1
ATOM 1259 O O . ILE A 1 160 ? -9.062 -11.544 8.120 1.00 94.00 160 ILE A O 1
ATOM 1263 N N . SER A 1 161 ? -6.994 -11.061 7.380 1.00 91.88 161 SER A N 1
ATOM 1264 C CA . SER A 1 161 ? -6.605 -10.231 8.526 1.00 91.88 161 SER A CA 1
ATOM 1265 C C . SER A 1 161 ? -7.581 -9.066 8.749 1.00 91.88 161 SER A C 1
ATOM 1267 O O . SER A 1 161 ? -7.944 -8.765 9.884 1.00 91.88 161 SER A O 1
ATOM 1269 N N . THR A 1 162 ? -8.076 -8.449 7.674 1.00 90.25 162 THR A N 1
ATOM 1270 C CA . THR A 1 162 ? -9.059 -7.358 7.749 1.00 90.25 162 THR A CA 1
ATOM 1271 C C . THR A 1 162 ? -10.431 -7.835 8.213 1.00 90.25 162 THR A C 1
ATOM 1273 O O . THR A 1 162 ? -11.072 -7.145 9.002 1.00 90.25 162 THR A O 1
ATOM 1276 N N . ILE A 1 163 ? -10.860 -9.024 7.788 1.00 91.00 163 ILE A N 1
ATOM 1277 C CA . ILE A 1 163 ? -12.157 -9.601 8.171 1.00 91.00 163 ILE A CA 1
ATOM 1278 C C . ILE A 1 163 ? -12.165 -10.051 9.637 1.00 91.00 163 ILE A C 1
ATOM 1280 O O . ILE A 1 163 ? -13.142 -9.824 10.349 1.00 91.00 163 ILE A O 1
ATOM 1284 N N . ILE A 1 164 ? -11.092 -10.693 10.108 1.00 92.56 164 ILE A N 1
ATOM 1285 C CA . ILE A 1 164 ? -11.043 -11.226 11.480 1.00 92.56 164 ILE A CA 1
ATOM 1286 C C . ILE A 1 164 ? -10.768 -10.141 12.525 1.00 92.56 164 ILE A C 1
ATOM 1288 O O . ILE A 1 164 ? -11.141 -10.311 13.684 1.00 92.56 164 ILE A O 1
ATOM 1292 N N . PHE A 1 165 ? -10.143 -9.025 12.135 1.00 91.94 165 PHE A N 1
ATOM 1293 C CA . PHE A 1 165 ? -9.694 -7.997 13.074 1.00 91.94 165 PHE A CA 1
ATOM 1294 C C . PHE A 1 165 ? -10.817 -7.409 13.945 1.00 91.94 165 PHE A C 1
ATOM 1296 O O . PHE A 1 165 ? -10.671 -7.471 15.164 1.00 91.94 165 PHE A O 1
ATOM 1303 N N . PRO A 1 166 ? -11.968 -6.950 13.407 1.00 91.94 166 PRO A N 1
ATOM 1304 C CA . PRO A 1 166 ? -13.060 -6.440 14.242 1.00 91.94 166 PRO A CA 1
ATOM 1305 C C . PRO A 1 166 ? -13.570 -7.464 15.266 1.00 91.94 166 PRO A C 1
ATOM 1307 O O . PRO A 1 166 ? -13.947 -7.108 16.383 1.00 91.94 166 PRO A O 1
ATOM 1310 N N . ARG A 1 167 ? -13.568 -8.753 14.900 1.00 92.75 167 ARG A N 1
ATOM 1311 C CA . ARG A 1 167 ? -14.004 -9.846 15.777 1.00 92.75 167 ARG A CA 1
ATOM 1312 C C . ARG A 1 167 ? -13.016 -10.064 16.921 1.00 92.75 167 ARG A C 1
ATOM 1314 O O . ARG A 1 167 ? -13.449 -10.142 18.068 1.00 92.75 167 ARG A O 1
ATOM 1321 N N . ILE A 1 168 ? -11.720 -10.084 16.608 1.00 93.00 168 ILE A N 1
ATOM 1322 C CA . ILE A 1 168 ? -10.638 -10.176 17.596 1.00 93.00 168 ILE A CA 1
ATOM 1323 C C . ILE A 1 168 ? -10.680 -8.972 18.548 1.00 93.00 168 ILE A C 1
ATOM 1325 O O . ILE A 1 168 ? -10.664 -9.173 19.759 1.00 93.00 168 ILE A O 1
ATOM 1329 N N . SER A 1 169 ? -10.827 -7.743 18.038 1.00 90.81 169 SER A N 1
ATOM 1330 C CA . SER A 1 169 ? -10.942 -6.531 18.867 1.00 90.81 169 SER A CA 1
ATOM 1331 C C . SER A 1 169 ? -12.134 -6.581 19.820 1.00 90.81 169 SER A C 1
ATOM 1333 O O . SER A 1 169 ? -11.999 -6.265 21.000 1.00 90.81 169 SER A O 1
ATOM 1335 N N . ARG A 1 170 ? -13.301 -7.042 19.354 1.00 92.25 170 ARG A N 1
ATOM 1336 C CA . ARG A 1 170 ? -14.483 -7.187 20.217 1.00 92.25 170 ARG A CA 1
ATOM 1337 C C . ARG A 1 170 ? -14.286 -8.253 21.299 1.00 92.25 170 ARG A C 1
ATOM 1339 O O . ARG A 1 170 ? -14.699 -8.050 22.439 1.00 92.25 170 ARG A O 1
ATOM 1346 N N . GLN A 1 171 ? -13.689 -9.392 20.951 1.00 93.88 171 GLN A N 1
ATOM 1347 C CA . GLN A 1 171 ? -13.415 -10.477 21.899 1.00 93.88 171 GLN A CA 1
ATOM 1348 C C . GLN A 1 171 ? -12.371 -10.065 22.942 1.00 93.88 171 GLN A C 1
ATOM 1350 O O . GLN A 1 171 ? -12.549 -10.374 24.117 1.00 93.88 171 GLN A O 1
ATOM 1355 N N . ALA A 1 172 ? -11.345 -9.312 22.538 1.00 92.25 172 ALA A N 1
ATOM 1356 C CA . ALA A 1 172 ? -10.367 -8.727 23.451 1.00 92.25 172 ALA A CA 1
ATOM 1357 C C . ALA A 1 172 ? -11.033 -7.746 24.431 1.00 92.25 172 ALA A C 1
ATOM 1359 O O . ALA A 1 172 ? -10.919 -7.922 25.640 1.00 92.25 172 ALA A O 1
ATOM 1360 N N . ALA A 1 173 ? -11.828 -6.793 23.928 1.00 91.56 173 ALA A N 1
ATOM 1361 C CA . ALA A 1 173 ? -12.517 -5.797 24.757 1.00 91.56 173 ALA A CA 1
ATOM 1362 C C . ALA A 1 173 ? -13.530 -6.404 25.749 1.00 91.56 173 ALA A C 1
ATOM 1364 O O . ALA A 1 173 ? -13.831 -5.811 26.781 1.00 91.56 173 ALA A O 1
ATOM 1365 N N . THR A 1 174 ? -14.067 -7.588 25.442 1.00 93.94 174 THR A N 1
ATOM 1366 C CA . THR A 1 174 ? -15.013 -8.316 26.306 1.00 93.94 174 THR A CA 1
ATOM 1367 C C . THR A 1 174 ? -14.347 -9.410 27.146 1.00 93.94 174 THR A C 1
ATOM 1369 O O . THR A 1 174 ? -15.051 -10.213 27.757 1.00 93.94 174 THR A O 1
ATOM 1372 N N . ASN A 1 175 ? -13.007 -9.457 27.192 1.00 91.69 175 ASN A N 1
ATOM 1373 C CA . ASN A 1 175 ? -12.213 -10.468 27.904 1.00 91.69 175 ASN A CA 1
ATOM 1374 C C . ASN A 1 175 ? -12.540 -11.928 27.516 1.00 91.69 175 ASN A C 1
ATOM 1376 O O . ASN A 1 175 ? -12.318 -12.861 28.287 1.00 91.69 175 ASN A O 1
ATOM 1380 N N . GLN A 1 176 ? -13.028 -12.161 26.295 1.00 94.31 176 GLN A N 1
ATOM 1381 C CA . GLN A 1 176 ? -13.336 -13.495 25.768 1.00 94.31 176 GLN A CA 1
ATOM 1382 C C . GLN A 1 176 ? -12.095 -14.146 25.139 1.00 94.31 176 GLN A C 1
ATOM 1384 O O . GLN A 1 176 ? -12.053 -14.413 23.936 1.00 94.31 176 GLN A O 1
ATOM 1389 N N . ILE A 1 177 ? -11.068 -14.396 25.955 1.00 92.62 177 ILE A N 1
ATOM 1390 C CA . ILE A 1 177 ? -9.743 -14.844 25.493 1.00 92.62 177 ILE A CA 1
ATOM 1391 C C . ILE A 1 177 ? -9.792 -16.178 24.732 1.00 92.62 177 ILE A C 1
ATOM 1393 O O . ILE A 1 177 ? -9.079 -16.339 23.745 1.00 92.62 177 ILE A O 1
ATOM 1397 N N . GLU A 1 178 ? -10.646 -17.119 25.135 1.00 94.62 178 GLU A N 1
ATOM 1398 C CA . GLU A 1 178 ? -10.744 -18.414 24.447 1.00 94.62 178 GLU A CA 1
ATOM 1399 C C . GLU A 1 178 ? -11.338 -18.264 23.037 1.00 94.62 178 GLU A C 1
ATOM 1401 O O . GLU A 1 178 ? -10.750 -18.715 22.056 1.00 94.62 178 GLU A O 1
ATOM 1406 N N . ASN A 1 179 ? -12.413 -17.478 22.905 1.00 92.81 179 ASN A N 1
ATOM 1407 C CA . ASN A 1 179 ? -13.000 -17.143 21.605 1.00 92.81 179 ASN A CA 1
ATOM 1408 C C . ASN A 1 179 ? -12.019 -16.365 20.708 1.00 92.81 179 ASN A C 1
ATOM 1410 O O . ASN A 1 179 ? -12.043 -16.513 19.480 1.00 92.81 179 ASN A O 1
ATOM 1414 N N . LEU A 1 180 ? -11.161 -15.531 21.307 1.00 94.25 180 LEU A N 1
ATOM 1415 C CA . LEU A 1 180 ? -10.093 -14.820 20.607 1.00 94.25 180 LEU A CA 1
ATOM 1416 C C . LEU A 1 180 ? -9.057 -15.794 20.044 1.00 94.25 180 LEU A C 1
ATOM 1418 O O . LEU A 1 180 ? -8.719 -15.687 18.862 1.00 94.25 180 LEU A O 1
ATOM 1422 N N . LYS A 1 181 ? -8.587 -16.760 20.844 1.00 94.25 181 LYS A N 1
ATOM 1423 C CA . LYS A 1 181 ? -7.654 -17.801 20.381 1.00 94.25 181 LYS A CA 1
ATOM 1424 C C . LYS A 1 181 ? -8.245 -18.600 19.227 1.00 94.25 181 LYS A C 1
ATOM 1426 O O . LYS A 1 181 ? -7.568 -18.778 18.218 1.00 94.25 181 LYS A O 1
ATOM 1431 N N . ASP A 1 182 ? -9.504 -19.016 19.329 1.00 96.19 182 ASP A N 1
ATOM 1432 C CA . ASP A 1 182 ? -10.180 -19.756 18.257 1.00 96.19 182 ASP A CA 1
ATOM 1433 C C . ASP A 1 182 ? -10.281 -18.936 16.970 1.00 96.19 182 ASP A C 1
ATOM 1435 O O . ASP A 1 182 ? -10.039 -19.440 15.868 1.00 96.19 182 ASP A O 1
ATOM 1439 N N . THR A 1 183 ? -10.581 -17.643 17.101 1.00 94.56 183 THR A N 1
ATOM 1440 C CA . THR A 1 183 ? -10.658 -16.722 15.961 1.00 94.56 183 THR A CA 1
ATOM 1441 C C . THR A 1 183 ? -9.284 -16.524 15.318 1.00 94.56 183 THR A C 1
ATOM 1443 O O . THR A 1 183 ? -9.165 -16.594 14.092 1.00 94.56 183 THR A O 1
ATOM 1446 N N . PHE A 1 184 ? -8.233 -16.359 16.126 1.00 95.00 184 PHE A N 1
ATOM 1447 C CA . PHE A 1 184 ? -6.846 -16.293 15.661 1.00 95.00 184 PHE A CA 1
ATOM 1448 C C . PHE A 1 184 ? -6.427 -17.577 14.935 1.00 95.00 184 PHE A C 1
ATOM 1450 O O . PHE A 1 184 ? -5.948 -17.513 13.802 1.00 95.00 184 PHE A O 1
ATOM 1457 N N . LEU A 1 185 ? -6.646 -18.744 15.548 1.00 96.00 185 LEU A N 1
ATOM 1458 C CA . LEU A 1 185 ? -6.283 -20.043 14.979 1.00 96.00 185 LEU A CA 1
ATOM 1459 C C . LEU A 1 185 ? -7.027 -20.307 13.671 1.00 96.00 185 LEU A C 1
ATOM 1461 O O . LEU A 1 185 ? -6.434 -20.815 12.721 1.00 96.00 185 LEU A O 1
ATOM 1465 N N . THR A 1 186 ? -8.304 -19.936 13.597 1.00 95.25 186 THR A N 1
ATOM 1466 C CA . THR A 1 186 ? -9.095 -20.042 12.365 1.00 95.25 186 THR A CA 1
ATOM 1467 C C . THR A 1 186 ? -8.519 -19.146 11.270 1.00 95.25 186 THR A C 1
ATOM 1469 O O . THR A 1 186 ? -8.298 -19.614 10.152 1.00 95.25 186 THR A O 1
ATOM 1472 N N . GLY A 1 187 ? -8.196 -17.889 11.590 1.00 94.56 187 GLY A N 1
ATOM 1473 C CA . GLY A 1 187 ? -7.554 -16.967 10.650 1.00 94.56 187 GLY A CA 1
ATOM 1474 C C . GLY A 1 187 ? -6.199 -17.478 10.153 1.00 94.56 187 GLY A C 1
ATOM 1475 O O . GLY A 1 187 ? -5.953 -17.500 8.948 1.00 94.56 187 GLY A O 1
ATOM 1476 N N . ALA A 1 188 ? -5.344 -17.948 11.064 1.00 95.25 188 ALA A N 1
ATOM 1477 C CA . ALA A 1 188 ? -4.025 -18.482 10.736 1.00 95.25 188 ALA A CA 1
ATOM 1478 C C . ALA A 1 188 ? -4.113 -19.743 9.861 1.00 95.25 188 ALA A C 1
ATOM 1480 O O . ALA A 1 188 ? -3.382 -19.861 8.879 1.00 95.25 188 ALA A O 1
ATOM 1481 N N . LYS A 1 189 ? -5.044 -20.659 10.164 1.00 96.12 189 LYS A N 1
ATOM 1482 C CA . LYS A 1 189 ? -5.302 -21.849 9.338 1.00 96.12 189 LYS A CA 1
ATOM 1483 C C . LYS A 1 189 ? -5.741 -21.469 7.927 1.00 96.12 189 LYS A C 1
ATOM 1485 O O . LYS A 1 189 ? -5.201 -22.022 6.977 1.00 96.12 189 LYS A O 1
ATOM 1490 N N . LEU A 1 190 ? -6.670 -20.521 7.784 1.00 95.75 190 LEU A N 1
ATOM 1491 C CA . LEU A 1 190 ? -7.148 -20.064 6.474 1.00 95.75 190 LEU A CA 1
ATOM 1492 C C . LEU A 1 190 ? -6.037 -19.396 5.658 1.00 95.75 190 LEU A C 1
ATOM 1494 O O . LEU A 1 190 ? -5.871 -19.708 4.480 1.00 95.75 190 LEU A O 1
ATOM 1498 N N . VAL A 1 191 ? -5.244 -18.520 6.282 1.00 95.69 191 VAL A N 1
ATOM 1499 C CA . VAL A 1 191 ? -4.104 -17.882 5.610 1.00 95.69 191 VAL A CA 1
ATOM 1500 C C . VAL A 1 191 ? -3.081 -18.922 5.170 1.00 95.69 191 VAL A C 1
ATOM 1502 O O . VAL A 1 191 ? -2.668 -18.902 4.015 1.00 95.69 191 VAL A O 1
ATOM 1505 N N . ASN A 1 192 ? -2.718 -19.871 6.033 1.00 95.50 192 ASN A N 1
ATOM 1506 C CA . ASN A 1 192 ? -1.770 -20.925 5.675 1.00 95.50 192 ASN A CA 1
ATOM 1507 C C . ASN A 1 192 ? -2.315 -21.835 4.570 1.00 95.50 192 ASN A C 1
ATOM 1509 O O . ASN A 1 192 ? -1.591 -22.150 3.630 1.00 95.50 192 ASN A O 1
ATOM 1513 N N . PHE A 1 193 ? -3.595 -22.204 4.641 1.00 96.69 193 PHE A N 1
ATOM 1514 C CA . PHE A 1 193 ? -4.255 -23.031 3.632 1.00 96.69 193 PHE A CA 1
ATOM 1515 C C . PHE A 1 193 ? -4.190 -22.412 2.229 1.00 96.69 193 PHE A C 1
ATOM 1517 O O . PHE A 1 193 ? -4.091 -23.143 1.249 1.00 96.69 193 PHE A O 1
ATOM 1524 N N . LEU A 1 194 ? -4.189 -21.080 2.124 1.00 96.62 194 LEU A N 1
ATOM 1525 C CA . LEU A 1 194 ? -4.113 -20.365 0.846 1.00 96.62 194 LEU A CA 1
ATOM 1526 C C . LEU A 1 194 ? -2.675 -20.002 0.449 1.00 96.62 194 LEU A C 1
ATOM 1528 O O . LEU A 1 194 ? -2.303 -20.115 -0.722 1.00 96.62 194 LEU A O 1
ATOM 1532 N N . LEU A 1 195 ? -1.840 -19.582 1.402 1.00 96.25 195 LEU A N 1
ATOM 1533 C CA . LEU A 1 195 ? -0.476 -19.132 1.120 1.00 96.25 195 LEU A CA 1
ATOM 1534 C C . LEU A 1 195 ? 0.507 -20.274 0.880 1.00 96.25 195 LEU A C 1
ATOM 1536 O O . LEU A 1 195 ? 1.431 -20.084 0.095 1.00 96.25 195 LEU A O 1
ATOM 1540 N N . ILE A 1 196 ? 0.322 -21.446 1.494 1.00 97.19 196 ILE A N 1
ATOM 1541 C CA . ILE A 1 196 ? 1.169 -22.620 1.229 1.00 97.19 196 ILE A CA 1
ATOM 1542 C C . ILE A 1 196 ? 1.096 -23.032 -0.253 1.00 97.19 196 ILE A C 1
ATOM 1544 O O . ILE A 1 196 ? 2.141 -23.033 -0.908 1.00 97.19 196 ILE A O 1
ATOM 1548 N N . PRO A 1 197 ? -0.086 -23.323 -0.839 1.00 96.44 197 PRO A N 1
ATOM 1549 C CA . PRO A 1 197 ? -0.164 -23.675 -2.254 1.00 96.44 197 PRO A CA 1
ATOM 1550 C C . PRO A 1 197 ? 0.216 -22.505 -3.167 1.00 96.44 197 PRO A C 1
ATOM 1552 O O . PRO A 1 197 ? 0.820 -22.736 -4.208 1.00 96.44 197 PRO A O 1
ATOM 1555 N N . SER A 1 198 ? -0.062 -21.255 -2.775 1.00 95.62 198 SER A N 1
ATOM 1556 C CA . SER A 1 198 ? 0.378 -20.079 -3.542 1.00 95.62 198 SER A CA 1
ATOM 1557 C C . SER A 1 198 ? 1.903 -19.960 -3.591 1.00 95.62 198 SER A C 1
ATOM 1559 O O . SER A 1 198 ? 2.464 -19.698 -4.650 1.00 95.62 198 SER A O 1
ATOM 1561 N N . SER A 1 199 ? 2.579 -20.184 -2.462 1.00 96.25 199 SER A N 1
ATOM 1562 C CA . SER A 1 199 ? 4.039 -20.176 -2.363 1.00 96.25 199 SER A CA 1
ATOM 1563 C C . SER A 1 199 ? 4.650 -21.274 -3.227 1.00 96.25 199 SER A C 1
ATOM 1565 O O . SER A 1 199 ? 5.495 -20.983 -4.069 1.00 96.25 199 SER A O 1
ATOM 1567 N N . LEU A 1 200 ? 4.154 -22.509 -3.106 1.00 96.50 200 LEU A N 1
ATOM 1568 C CA . LEU A 1 200 ? 4.604 -23.625 -3.939 1.00 96.50 200 LEU A CA 1
ATOM 1569 C C . LEU A 1 200 ? 4.350 -23.361 -5.427 1.00 96.50 200 LEU A C 1
ATOM 1571 O O . LEU A 1 200 ? 5.245 -23.551 -6.245 1.00 96.50 200 LEU A O 1
ATOM 1575 N N . GLY A 1 201 ? 3.157 -22.876 -5.778 1.00 95.62 201 GLY A N 1
ATOM 1576 C CA . GLY A 1 201 ? 2.805 -22.520 -7.149 1.00 95.62 201 GLY A CA 1
ATOM 1577 C C . GLY A 1 201 ? 3.750 -21.471 -7.724 1.00 95.62 201 GLY A C 1
ATOM 1578 O O . GLY A 1 201 ? 4.240 -21.643 -8.836 1.00 95.62 201 GLY A O 1
ATOM 1579 N N . ILE A 1 202 ? 4.078 -20.433 -6.950 1.00 95.31 202 ILE A N 1
ATOM 1580 C CA . ILE A 1 202 ? 5.062 -19.427 -7.352 1.00 95.31 202 ILE A CA 1
ATOM 1581 C C . ILE A 1 202 ? 6.446 -20.054 -7.511 1.00 95.31 202 ILE A C 1
ATOM 1583 O O . ILE A 1 202 ? 7.073 -19.802 -8.526 1.00 95.31 202 ILE A O 1
ATOM 1587 N N . ILE A 1 203 ? 6.916 -20.889 -6.583 1.00 95.75 203 ILE A N 1
ATOM 1588 C CA . ILE A 1 203 ? 8.249 -21.513 -6.673 1.00 95.75 203 ILE A CA 1
ATOM 1589 C C . ILE A 1 203 ? 8.375 -22.374 -7.939 1.00 95.75 203 ILE A C 1
ATOM 1591 O O . ILE A 1 203 ? 9.355 -22.256 -8.671 1.00 95.75 203 ILE A O 1
ATOM 1595 N N . PHE A 1 204 ? 7.379 -23.213 -8.235 1.00 96.12 204 PHE A N 1
ATOM 1596 C CA . PHE A 1 204 ? 7.436 -24.113 -9.392 1.00 96.12 204 PHE A CA 1
ATOM 1597 C C . PHE A 1 204 ? 7.156 -23.415 -10.726 1.00 96.12 204 PHE A C 1
ATOM 1599 O O . PHE A 1 204 ? 7.664 -23.843 -11.762 1.00 96.12 204 PHE A O 1
ATOM 1606 N N . LEU A 1 205 ? 6.355 -22.349 -10.721 1.00 95.38 205 LEU A N 1
ATOM 1607 C CA . LEU A 1 205 ? 5.926 -21.647 -11.932 1.00 95.38 205 LEU A CA 1
ATOM 1608 C C . LEU A 1 205 ? 6.552 -20.251 -12.067 1.00 95.38 205 LEU A C 1
ATOM 1610 O O . LEU A 1 205 ? 6.151 -19.499 -12.951 1.00 95.38 205 LEU A O 1
ATOM 1614 N N . ALA A 1 206 ? 7.548 -19.893 -11.250 1.00 93.94 206 ALA A N 1
ATOM 1615 C CA . ALA A 1 206 ? 8.142 -18.554 -11.247 1.00 93.94 206 ALA A CA 1
ATOM 1616 C C . ALA A 1 206 ? 8.615 -18.141 -12.643 1.00 93.94 206 ALA A C 1
ATOM 1618 O O . ALA A 1 206 ? 8.269 -17.067 -13.125 1.00 93.94 206 ALA A O 1
ATOM 1619 N N . ASN A 1 207 ? 9.363 -19.017 -13.320 1.00 94.94 207 ASN A N 1
ATOM 1620 C CA . ASN A 1 207 ? 9.897 -18.743 -14.651 1.00 94.94 207 ASN A CA 1
ATOM 1621 C C . ASN A 1 207 ? 8.785 -18.509 -15.697 1.00 94.94 207 ASN A C 1
ATOM 1623 O O . ASN A 1 207 ? 8.751 -17.416 -16.266 1.00 94.94 207 ASN A O 1
ATOM 1627 N N . PRO A 1 208 ? 7.823 -19.433 -15.916 1.00 95.25 208 PRO A N 1
ATOM 1628 C CA . PRO A 1 208 ? 6.755 -19.193 -16.885 1.00 95.25 208 PRO A CA 1
ATOM 1629 C C . PRO A 1 208 ? 5.854 -18.003 -16.520 1.00 95.25 208 PRO A C 1
ATOM 1631 O O . PRO A 1 208 ? 5.420 -17.288 -17.423 1.00 95.25 208 PRO A O 1
ATOM 1634 N N . ILE A 1 209 ? 5.607 -17.739 -15.229 1.00 93.12 209 ILE A N 1
ATOM 1635 C CA . ILE A 1 209 ? 4.818 -16.581 -14.778 1.00 93.12 209 ILE A CA 1
ATOM 1636 C C . ILE A 1 209 ? 5.538 -15.269 -15.120 1.00 93.12 209 ILE A C 1
ATOM 1638 O O . ILE A 1 209 ? 4.947 -14.383 -15.742 1.00 93.12 209 ILE A O 1
ATOM 1642 N N . VAL A 1 210 ? 6.816 -15.141 -14.756 1.00 94.88 210 VAL A N 1
ATOM 1643 C CA . VAL A 1 210 ? 7.623 -13.941 -15.036 1.00 94.88 210 VAL A CA 1
ATOM 1644 C C . VAL A 1 210 ? 7.768 -13.728 -16.536 1.00 94.88 210 VAL A C 1
ATOM 1646 O O . VAL A 1 210 ? 7.556 -12.612 -17.011 1.00 94.88 210 VAL A O 1
ATOM 1649 N N . LYS A 1 211 ? 8.051 -14.796 -17.285 1.00 94.56 211 LYS A N 1
ATOM 1650 C CA . LYS A 1 211 ? 8.174 -14.744 -18.740 1.00 94.56 211 LYS A CA 1
ATOM 1651 C C . LYS A 1 211 ? 6.912 -14.189 -19.393 1.00 94.56 211 LYS A C 1
ATOM 1653 O O . LYS A 1 211 ? 6.975 -13.253 -20.184 1.00 94.56 211 LYS A O 1
ATOM 1658 N N . LEU A 1 212 ? 5.756 -14.747 -19.035 1.00 93.69 212 LEU A N 1
ATOM 1659 C CA . LEU A 1 212 ? 4.471 -14.364 -19.615 1.00 93.69 212 LEU A CA 1
ATOM 1660 C C . LEU A 1 212 ? 4.121 -12.893 -19.339 1.00 93.69 212 LEU A C 1
ATOM 1662 O O . LEU A 1 212 ? 3.577 -12.204 -20.212 1.00 93.69 212 LEU A O 1
ATOM 1666 N N . LEU A 1 213 ? 4.421 -12.429 -18.124 1.00 91.69 213 LEU A N 1
ATOM 1667 C CA . LEU A 1 213 ? 4.026 -11.109 -17.641 1.00 91.69 213 LEU A CA 1
ATOM 1668 C C . LEU A 1 213 ? 4.990 -9.998 -18.060 1.00 91.69 213 LEU A C 1
ATOM 1670 O O . LEU A 1 213 ? 4.529 -8.899 -18.374 1.00 91.69 213 LEU A O 1
ATOM 1674 N N . PHE A 1 214 ? 6.298 -10.263 -18.077 1.00 90.19 214 PHE A N 1
ATOM 1675 C CA . PHE A 1 214 ? 7.309 -9.207 -18.163 1.00 90.19 214 PHE A CA 1
ATOM 1676 C C . PHE A 1 214 ? 8.286 -9.323 -19.335 1.00 90.19 214 PHE A C 1
ATOM 1678 O O . PHE A 1 214 ? 8.825 -8.289 -19.715 1.00 90.19 214 PHE A O 1
ATOM 1685 N N . GLU A 1 215 ? 8.492 -10.492 -19.955 1.00 90.56 215 GLU A N 1
ATOM 1686 C CA . GLU A 1 215 ? 9.485 -10.670 -21.038 1.00 90.56 215 GLU A CA 1
ATOM 1687 C C . GLU A 1 215 ? 9.041 -10.017 -22.355 1.00 90.56 215 GLU A C 1
ATOM 1689 O O . GLU A 1 215 ? 8.473 -10.663 -23.239 1.00 90.56 215 GLU A O 1
ATOM 1694 N N . ARG A 1 216 ? 9.240 -8.695 -22.462 1.00 87.81 216 ARG A N 1
ATOM 1695 C CA . ARG A 1 216 ? 8.906 -7.861 -23.628 1.00 87.81 216 ARG A CA 1
ATOM 1696 C C . ARG A 1 216 ? 9.851 -6.658 -23.730 1.00 87.81 216 ARG A C 1
ATOM 1698 O O . ARG A 1 216 ? 10.132 -5.993 -22.734 1.00 87.81 216 ARG A O 1
ATOM 1705 N N . GLY A 1 217 ? 10.247 -6.308 -24.956 1.00 85.38 217 GLY A N 1
ATOM 1706 C CA . GLY A 1 217 ? 11.071 -5.125 -25.233 1.00 85.38 217 GLY A CA 1
ATOM 1707 C C . GLY A 1 217 ? 12.443 -5.211 -24.561 1.00 85.38 217 GLY A C 1
ATOM 1708 O O . GLY A 1 217 ? 13.180 -6.159 -24.798 1.00 85.38 217 GLY A O 1
ATOM 1709 N N . GLU A 1 218 ? 12.758 -4.236 -23.708 1.00 80.50 218 GLU A N 1
ATOM 1710 C CA . GLU A 1 218 ? 14.025 -4.160 -22.959 1.00 80.50 218 GLU A CA 1
ATOM 1711 C C . GLU A 1 218 ? 14.147 -5.212 -21.838 1.00 80.50 218 GLU A C 1
ATOM 1713 O O . GLU A 1 218 ? 15.215 -5.361 -21.249 1.00 80.50 218 GLU A O 1
ATOM 1718 N N . PHE A 1 219 ? 13.070 -5.936 -21.503 1.00 86.19 219 PHE A N 1
ATOM 1719 C CA . PHE A 1 219 ? 13.114 -6.988 -20.488 1.00 86.19 219 PHE A CA 1
ATOM 1720 C C . PHE A 1 219 ? 13.472 -8.331 -21.127 1.00 86.19 219 PHE A C 1
ATOM 1722 O O . PHE A 1 219 ? 12.633 -8.993 -21.744 1.00 86.19 219 PHE A O 1
ATOM 1729 N N . THR A 1 220 ? 14.739 -8.708 -20.988 1.00 89.62 220 THR A N 1
ATOM 1730 C CA . THR A 1 220 ? 15.322 -9.879 -21.653 1.00 89.62 220 THR A CA 1
ATOM 1731 C C . THR A 1 220 ? 15.054 -11.184 -20.901 1.00 89.62 220 THR A C 1
ATOM 1733 O O . THR A 1 220 ? 14.681 -11.184 -19.726 1.00 89.62 220 THR A O 1
ATOM 1736 N N . SER A 1 221 ? 15.305 -12.320 -21.558 1.00 91.12 221 SER A N 1
ATOM 1737 C CA . SER A 1 221 ? 15.213 -13.646 -20.935 1.00 91.12 221 SER A CA 1
ATOM 1738 C C . SER A 1 221 ? 16.148 -13.807 -19.717 1.00 91.12 221 SER A C 1
ATOM 1740 O O . SER A 1 221 ? 15.774 -14.478 -18.757 1.00 91.12 221 SER A O 1
ATOM 1742 N N . ASP A 1 222 ? 17.310 -13.141 -19.681 1.00 90.00 222 ASP A N 1
ATOM 1743 C CA . ASP A 1 222 ? 18.186 -13.128 -18.492 1.00 90.00 222 ASP A CA 1
ATOM 1744 C C . ASP A 1 222 ? 17.521 -12.406 -17.312 1.00 90.00 222 ASP A C 1
ATOM 1746 O O . ASP A 1 222 ? 17.578 -12.869 -16.169 1.00 90.00 222 ASP A O 1
ATOM 1750 N N . ASN A 1 223 ? 16.809 -11.302 -17.574 1.00 88.50 223 ASN A N 1
ATOM 1751 C CA . ASN A 1 223 ? 16.029 -10.619 -16.541 1.00 88.50 223 ASN A CA 1
ATOM 1752 C C . ASN A 1 223 ? 14.886 -11.502 -16.024 1.00 88.50 223 ASN A C 1
ATOM 1754 O O . ASN A 1 223 ? 14.604 -11.481 -14.820 1.00 88.50 223 ASN A O 1
ATOM 1758 N N . THR A 1 224 ? 14.263 -12.303 -16.896 1.00 92.94 224 THR A N 1
ATOM 1759 C CA . THR A 1 224 ? 13.252 -13.299 -16.512 1.00 92.94 224 THR A CA 1
ATOM 1760 C C . THR A 1 224 ? 13.823 -14.327 -15.543 1.00 92.94 224 THR A C 1
ATOM 1762 O O . THR A 1 224 ? 13.232 -14.554 -14.487 1.00 92.94 224 THR A O 1
ATOM 1765 N N . ILE A 1 225 ? 14.978 -14.921 -15.856 1.00 93.88 225 ILE A N 1
ATOM 1766 C CA . ILE A 1 225 ? 15.608 -15.949 -15.014 1.00 93.88 225 ILE A CA 1
ATOM 1767 C C . ILE A 1 225 ? 15.980 -15.372 -13.643 1.00 93.88 225 ILE A C 1
ATOM 1769 O O . ILE A 1 225 ? 15.643 -15.964 -12.611 1.00 93.88 225 ILE A O 1
ATOM 1773 N N . SER A 1 226 ? 16.602 -14.192 -13.613 1.00 91.12 226 SER A N 1
ATOM 1774 C CA . SER A 1 226 ? 16.981 -13.532 -12.360 1.00 91.12 226 SER A CA 1
ATOM 1775 C C . SER A 1 226 ? 15.759 -13.165 -11.511 1.00 91.12 226 SER A C 1
ATOM 1777 O O . SER A 1 226 ? 15.738 -13.422 -10.308 1.00 91.12 226 SER A O 1
ATOM 1779 N N . THR A 1 227 ? 14.693 -12.649 -12.130 1.00 91.88 227 THR A N 1
ATOM 1780 C CA . THR A 1 227 ? 13.431 -12.320 -11.436 1.00 91.88 227 THR A CA 1
ATOM 1781 C C . THR A 1 227 ? 12.728 -13.564 -10.917 1.00 91.88 227 THR A C 1
ATOM 1783 O O . THR A 1 227 ? 12.291 -13.578 -9.772 1.00 91.88 227 THR A O 1
ATOM 1786 N N . ALA A 1 228 ? 12.665 -14.637 -11.703 1.00 94.56 228 ALA A N 1
ATOM 1787 C CA . ALA A 1 228 ? 12.089 -15.901 -11.260 1.00 94.56 228 ALA A CA 1
ATOM 1788 C C . ALA A 1 228 ? 12.857 -16.499 -10.070 1.00 94.56 228 ALA A C 1
ATOM 1790 O O . ALA A 1 228 ? 12.247 -17.023 -9.136 1.00 94.56 228 ALA A O 1
ATOM 1791 N N . THR A 1 229 ? 14.184 -16.372 -10.074 1.00 93.50 229 THR A N 1
ATOM 1792 C CA . THR A 1 229 ? 15.051 -16.836 -8.985 1.00 93.50 229 THR A CA 1
ATOM 1793 C C . THR A 1 229 ? 14.783 -16.054 -7.698 1.00 93.50 229 THR A C 1
ATOM 1795 O O . THR A 1 229 ? 14.463 -16.650 -6.668 1.00 93.50 229 THR A O 1
ATOM 1798 N N . VAL A 1 230 ? 14.820 -14.718 -7.758 1.00 92.56 230 VAL A N 1
ATOM 1799 C CA . VAL A 1 230 ? 14.528 -13.851 -6.601 1.00 92.56 230 VAL A CA 1
ATOM 1800 C C . VAL A 1 230 ? 13.105 -14.077 -6.088 1.00 92.56 230 VAL A C 1
ATOM 1802 O O . VAL A 1 230 ? 12.899 -14.226 -4.883 1.00 92.56 230 VAL A O 1
ATOM 1805 N N . LEU A 1 231 ? 12.123 -14.167 -6.987 1.00 94.56 231 LEU A N 1
ATOM 1806 C CA . LEU A 1 231 ? 10.733 -14.449 -6.639 1.00 94.56 231 LEU A CA 1
ATOM 1807 C C . LEU A 1 231 ? 10.577 -15.791 -5.914 1.00 94.56 231 LEU A C 1
ATOM 1809 O O . LEU A 1 231 ? 9.835 -15.861 -4.937 1.00 94.56 231 LEU A O 1
ATOM 1813 N N . SER A 1 232 ? 11.286 -16.835 -6.347 1.00 94.75 232 SER A N 1
ATOM 1814 C CA . SER A 1 232 ? 11.237 -18.154 -5.703 1.00 94.75 232 SER A CA 1
ATOM 1815 C C . SER A 1 232 ? 11.775 -18.105 -4.271 1.00 94.75 232 SER A C 1
ATOM 1817 O O . SER A 1 232 ? 11.167 -18.677 -3.367 1.00 94.75 232 SER A O 1
ATOM 1819 N N . TYR A 1 233 ? 12.858 -17.358 -4.029 1.00 93.56 233 TYR A N 1
ATOM 1820 C CA . TYR A 1 233 ? 13.365 -17.138 -2.670 1.00 93.56 233 TYR A CA 1
ATOM 1821 C C . TYR A 1 233 ? 12.399 -16.314 -1.815 1.00 93.56 233 TYR A C 1
ATOM 1823 O O . TYR A 1 233 ? 12.147 -16.661 -0.661 1.00 93.56 233 TYR A O 1
ATOM 1831 N N . LEU A 1 234 ? 11.806 -15.255 -2.373 1.00 91.88 234 LEU A N 1
ATOM 1832 C CA . LEU A 1 234 ? 10.795 -14.459 -1.673 1.00 91.88 234 LEU A CA 1
ATOM 1833 C C . LEU A 1 234 ? 9.534 -15.274 -1.366 1.00 91.88 234 LEU A C 1
ATOM 1835 O O . LEU A 1 234 ? 8.918 -15.078 -0.321 1.00 91.88 234 LEU A O 1
ATOM 1839 N N . ALA A 1 235 ? 9.147 -16.211 -2.229 1.00 94.69 235 ALA A N 1
ATOM 1840 C CA . ALA A 1 235 ? 7.967 -17.041 -2.019 1.00 94.69 235 ALA A CA 1
ATOM 1841 C C . ALA A 1 235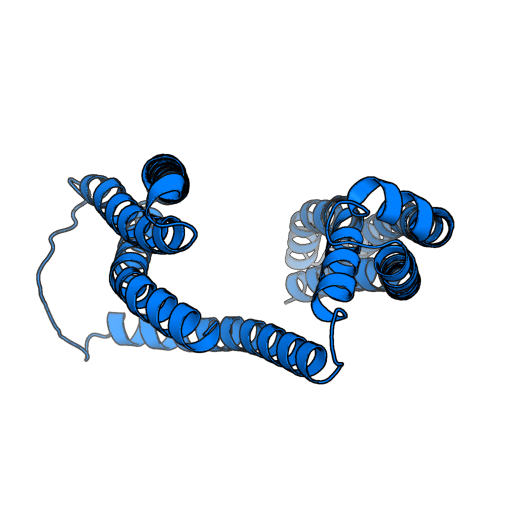 ? 8.059 -17.890 -0.740 1.00 94.69 235 ALA A C 1
ATOM 1843 O O . ALA A 1 235 ? 7.026 -18.155 -0.121 1.00 94.69 235 ALA A O 1
ATOM 1844 N N . LEU A 1 236 ? 9.267 -18.243 -0.281 1.00 93.88 236 LEU A N 1
ATOM 1845 C CA . LEU A 1 236 ? 9.477 -18.943 0.995 1.00 93.88 236 LEU A CA 1
ATOM 1846 C C . LEU A 1 236 ? 9.008 -18.117 2.204 1.00 93.88 236 LEU A C 1
ATOM 1848 O O . LEU A 1 236 ? 8.580 -18.679 3.211 1.00 93.88 236 LEU A O 1
ATOM 1852 N N . SER A 1 237 ? 9.047 -16.785 2.109 1.00 93.69 237 SER A N 1
ATOM 1853 C CA . SER A 1 237 ? 8.630 -15.896 3.197 1.00 93.69 237 SER A CA 1
ATOM 1854 C C . SER A 1 237 ? 7.116 -15.659 3.257 1.00 93.69 237 SER A C 1
ATOM 1856 O O . SER A 1 237 ? 6.634 -15.120 4.252 1.00 93.69 237 SER A O 1
ATOM 1858 N N . LEU A 1 238 ? 6.343 -16.081 2.245 1.00 93.69 238 LEU A N 1
ATOM 1859 C CA . LEU A 1 238 ? 4.900 -15.808 2.158 1.00 93.69 238 LEU A CA 1
ATOM 1860 C C . LEU A 1 238 ? 4.131 -16.303 3.386 1.00 93.69 238 LEU A C 1
ATOM 1862 O O . LEU A 1 238 ? 3.386 -15.545 4.005 1.00 93.69 238 LEU A O 1
ATOM 1866 N N . VAL A 1 239 ? 4.327 -17.571 3.747 1.00 94.75 239 VAL A N 1
ATOM 1867 C CA . VAL A 1 239 ? 3.624 -18.216 4.864 1.00 94.75 239 VAL A CA 1
ATOM 1868 C C . VAL A 1 239 ? 3.946 -17.540 6.204 1.00 94.75 239 VAL A C 1
ATOM 1870 O O . VAL A 1 239 ? 3.009 -17.079 6.862 1.00 94.75 239 VAL A O 1
ATOM 1873 N N . PRO A 1 240 ? 5.225 -17.399 6.621 1.00 94.81 240 PRO A N 1
ATOM 1874 C CA . PRO A 1 240 ? 5.536 -16.722 7.878 1.00 94.81 240 PRO A CA 1
ATOM 1875 C C . PRO A 1 240 ? 5.082 -15.257 7.877 1.00 94.81 240 PRO A C 1
ATOM 1877 O O . PRO A 1 240 ? 4.588 -14.781 8.900 1.00 94.81 240 PRO A O 1
ATOM 1880 N N . TYR A 1 241 ? 5.152 -14.557 6.741 1.00 93.94 241 TYR A N 1
ATOM 1881 C CA . TYR A 1 241 ? 4.655 -13.184 6.642 1.00 93.94 241 TYR A CA 1
ATOM 1882 C C . TYR A 1 241 ? 3.140 -13.090 6.882 1.00 93.94 241 TYR A C 1
ATOM 1884 O O . TYR A 1 241 ? 2.681 -12.225 7.633 1.00 93.94 241 TYR A O 1
ATOM 1892 N N . GLY A 1 242 ? 2.356 -14.005 6.305 1.00 93.31 242 GLY A N 1
ATOM 1893 C CA . GLY A 1 242 ? 0.911 -14.067 6.529 1.00 93.31 242 GLY A CA 1
ATOM 1894 C C . GLY A 1 242 ? 0.541 -14.276 8.002 1.00 93.31 242 GLY A C 1
ATOM 1895 O O . GLY A 1 242 ? -0.377 -13.625 8.507 1.00 93.31 242 GLY A O 1
ATOM 1896 N N . ILE A 1 243 ? 1.293 -15.122 8.712 1.00 93.38 243 ILE A N 1
ATOM 1897 C CA . ILE A 1 243 ? 1.110 -15.351 10.154 1.00 93.38 243 ILE A CA 1
ATOM 1898 C C . ILE A 1 243 ? 1.444 -14.084 10.949 1.00 93.38 243 ILE A C 1
ATOM 1900 O O . ILE A 1 243 ? 0.645 -13.665 11.788 1.00 93.38 243 ILE A O 1
ATOM 1904 N N . VAL A 1 244 ? 2.583 -13.442 10.665 1.00 93.56 244 VAL A N 1
ATOM 1905 C CA . VAL A 1 244 ? 3.002 -12.190 11.324 1.00 93.56 244 VAL A CA 1
ATOM 1906 C C . VAL A 1 244 ? 1.947 -11.095 11.164 1.00 93.56 244 VAL A C 1
ATOM 1908 O O . VAL A 1 244 ? 1.685 -10.344 12.104 1.00 93.56 244 VAL A O 1
ATOM 1911 N N . LEU A 1 245 ? 1.291 -11.019 10.005 1.00 91.50 245 LEU A N 1
ATOM 1912 C CA . LEU A 1 245 ? 0.240 -10.036 9.756 1.00 91.50 245 LEU A CA 1
ATOM 1913 C C . LEU A 1 245 ? -0.970 -10.222 10.687 1.00 91.50 245 LEU A C 1
ATOM 1915 O O . LEU A 1 245 ? -1.486 -9.247 11.238 1.00 91.50 245 LEU A O 1
ATOM 1919 N N . ILE A 1 246 ? -1.421 -11.463 10.889 1.00 91.88 246 ILE A N 1
ATOM 1920 C CA . ILE A 1 246 ? -2.508 -11.775 11.832 1.00 91.88 246 ILE A CA 1
ATOM 1921 C C . ILE A 1 246 ? -2.051 -11.544 13.275 1.00 91.88 246 ILE A C 1
ATOM 1923 O O . ILE A 1 246 ? -2.797 -10.975 14.079 1.00 91.88 246 ILE A O 1
ATOM 1927 N N . LEU A 1 247 ? -0.825 -11.958 13.600 1.00 92.12 247 LEU A N 1
ATOM 1928 C CA . LEU A 1 247 ? -0.246 -11.808 14.930 1.00 92.12 247 LEU A CA 1
ATOM 1929 C C . LEU A 1 247 ? -0.209 -10.332 15.347 1.00 92.12 247 LEU A C 1
ATOM 1931 O O . LEU A 1 247 ? -0.721 -9.990 16.409 1.00 92.12 247 LEU A O 1
ATOM 1935 N N . ASN A 1 248 ? 0.299 -9.451 14.481 1.00 88.44 248 ASN A N 1
ATOM 1936 C CA . ASN A 1 248 ? 0.342 -8.008 14.726 1.00 88.44 248 ASN A CA 1
ATOM 1937 C C . ASN A 1 248 ? -1.048 -7.440 15.028 1.00 88.44 248 ASN A C 1
ATOM 1939 O O . ASN A 1 248 ? -1.228 -6.745 16.024 1.00 88.44 248 ASN A O 1
ATOM 1943 N N . ARG A 1 249 ? -2.055 -7.776 14.213 1.00 84.62 249 ARG A N 1
ATOM 1944 C CA . ARG A 1 249 ? -3.435 -7.320 14.440 1.00 84.62 249 ARG A CA 1
ATOM 1945 C C . ARG A 1 249 ? -4.018 -7.817 15.760 1.00 84.62 249 ARG A C 1
ATOM 1947 O O . ARG A 1 249 ? -4.747 -7.084 16.418 1.00 84.62 249 ARG A O 1
ATOM 1954 N N . THR A 1 250 ? -3.670 -9.035 16.156 1.00 88.12 250 THR A N 1
ATOM 1955 C CA . THR A 1 250 ? -4.100 -9.616 17.433 1.00 88.12 250 THR A CA 1
ATOM 1956 C C . THR A 1 250 ? -3.438 -8.909 18.613 1.00 88.12 250 THR A C 1
ATOM 1958 O O . THR A 1 250 ? -4.123 -8.543 19.561 1.00 88.12 250 THR A O 1
ATOM 1961 N N . PHE A 1 251 ? -2.134 -8.629 18.530 1.00 87.62 251 PHE A N 1
ATOM 1962 C CA . PHE A 1 251 ? -1.423 -7.843 19.542 1.00 87.62 251 PHE A CA 1
ATOM 1963 C C . PHE A 1 251 ? -1.979 -6.424 19.683 1.00 87.62 251 PHE A C 1
ATOM 1965 O O . PHE A 1 251 ? -2.134 -5.947 20.802 1.00 87.62 251 PHE A O 1
ATOM 1972 N N . PHE A 1 252 ? -2.308 -5.757 18.572 1.00 82.81 252 PHE A N 1
ATOM 1973 C CA . PHE A 1 252 ? -2.922 -4.428 18.618 1.00 82.81 252 PHE A CA 1
ATOM 1974 C C . PHE A 1 252 ? -4.327 -4.434 19.217 1.00 82.81 252 PHE A C 1
ATOM 1976 O O . PHE A 1 252 ? -4.707 -3.455 19.838 1.00 82.81 252 PHE A O 1
ATOM 1983 N N . ALA A 1 253 ? -5.088 -5.513 19.044 1.00 82.94 253 ALA A N 1
ATOM 1984 C CA . ALA A 1 253 ? -6.420 -5.648 19.623 1.00 82.94 253 ALA A CA 1
ATOM 1985 C C . ALA A 1 253 ? -6.412 -5.923 21.137 1.00 82.94 253 ALA A C 1
ATOM 1987 O O . ALA A 1 253 ? -7.415 -5.676 21.795 1.00 82.94 253 ALA A O 1
ATOM 1988 N N . LEU A 1 254 ? -5.316 -6.476 21.667 1.00 82.06 254 LEU A N 1
ATOM 1989 C CA . LEU A 1 254 ? -5.137 -6.764 23.094 1.00 82.06 254 LEU A CA 1
ATOM 1990 C C . LEU A 1 254 ? -4.600 -5.566 23.897 1.00 82.06 254 LEU A C 1
ATOM 1992 O O . LEU A 1 254 ? -4.537 -5.656 25.122 1.00 82.06 254 LEU A O 1
ATOM 1996 N N . LYS A 1 255 ? -4.178 -4.491 23.222 1.00 62.97 255 LYS A N 1
ATOM 1997 C CA . LYS A 1 255 ? -3.821 -3.207 23.838 1.00 62.97 255 LYS A CA 1
ATOM 1998 C C . LYS A 1 255 ? -5.049 -2.320 23.966 1.00 62.97 255 LYS A C 1
ATOM 2000 O O . LYS A 1 255 ? -5.124 -1.627 25.000 1.00 62.97 255 LYS A O 1
#

pLDDT: mean 87.63, std 9.77, range [45.97, 97.19]

Secondary structure (DSSP, 8-state):
-HHHHHHHHHHHHHHHHHHHHHHHHHHHHHHHTT--HHHHHHHHHHHHHHHHHHHHHHHHHTTHHHHHHHHHHHHHHHHHHGGGGTTTT--------TT-HHHHHHHHHHHHHHHHHHHHHHHHHHHHHHHHHS-SSHHHHHHHHHHHHHHHIIIIIIHHHHHHHHHHHHHHHTT-HHHHHHHHHHHHHHHHHHHHHHHHHHHHHHHHHHHHHH-STT--HHHHHHHHHHHHHHHTTHHHHHHHHHHHHHHHHT-

Sequence (255 aa):
NQQSLAVLLTKVMFFSLLFMSLTAVVSALLNSYESFVPPAFSTVIWNVLTILVFLMFYKRYGIKSFAIGIVIGTIGQFLFILPFLRGRGFRYELDMDINNEGVKDVMLLSFPVILSLGSAQLNDVINKLFALSISGGETTILKYSLTMWFFPVGIFAVAISTIIFPRISRQAATNQIENLKDTFLTGAKLVNFLLIPSSLGIIFLANPIVKLLFERGEFTSDNTISTATVLSYLALSLVPYGIVLILNRTFFALK

Foldseek 3Di:
DVVVVVVVLCVLLVLLVVLLVLLVVLCVVCVVVVNNVLNVCLVVQLVVQLVVQCVVCCVPQNCSSNSVSNSVSSN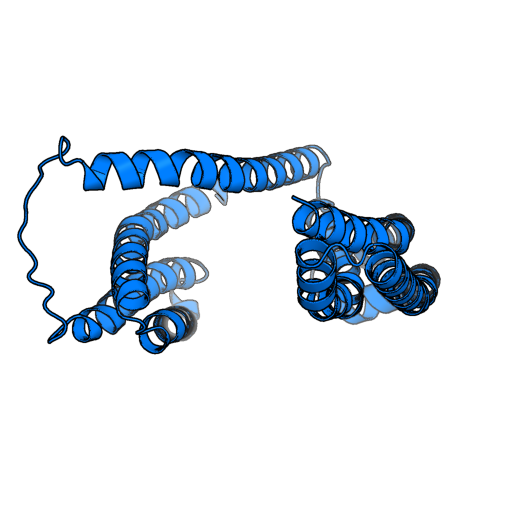RSSVSSVVVCPPVPDDDDPDDDCVDPVVVVCVVVVVVVCVVVVVVVVVVVVVVVVQVVVDDLSVVLVVVLVVLLVPLCVVQLVVLLVVLLVVLLVCLVVVVVVVNVVSLVVSLVRQLVRLVVVLVCLLVCVLVVLCVPPPDDPCHSVSSVSSSVSSNVSSVCSSVVSSVSNVVSNVVSND

InterPro domains:
  IPR004268 Peptidoglycan biosynthesis protein MurJ [PF03023] (2-254)
  IPR004268 Peptidoglycan biosynthesis protein MurJ [PR01806] (12-36)
  IPR004268 Peptidoglycan biosynthesis protein MurJ [PR01806] (36-57)
  IPR004268 Peptidoglycan biosynthesis protein MurJ [PR01806] (136-162)
  IPR004268 Peptidoglycan biosynthesis protein MurJ [PR01806] (234-253)
  IPR051050 Lipid II flippase MurJ/MviN [PTHR47019] (2-254)